Protein 8FBJ (pdb70)

Sequence (307 aa):
IMSKIAETAKRLADSLRELRRILEELKEMLERLEKRPDKKVIVDVLKVIVKAIEASVENQRISASNQAALALAIAAEAVKEIEEDIDRARKLKDEGNKEEAEKVLRKAREKIREVRDALDAIAKGAGTPDIALKAAELLVRLIKLLIEIAKLLQDAGNKEEAEKVLREATELIKRVTELLEKIAKNSDTPELALRAAELLVRLIKLLIEIAKLLQEQGNKEEAEKVLREATKMIIRVAQLLVKIAKNSDEPELAKRAAELLKRLIELLKEIAKLLEEEGNEDEAEKVKEIAKILEEAVRELEERIIG

Foldseek 3Di:
DVVQLVVLVVVLVVLVVVLVVLVVVLVVVVVVVVVDHDDCSVVVSVVSVVVNVVSVVVSVLSVVQSVLVVLLVVLLVLLVVLVVLLVVLVVCVVVPNVVVSVVSLVVSVVSLVVSLVSLLVQLVSHPDNVSNLSSLVSLLSSLVSLLSSLVSCVVSPVVVVSLVSLVVSLVSLVVSLVSLLVQLVPPPALVRNLSSLVSLLSSLVSLLSSLVSCVSSVVVVVSLVSLVVSLVSLVVSLVSLLVSCVPDPDNVSNVSSLVSLVSSLVSLLSSLVSCVVSVVNVVSVVSNVVSVVSVVSSVVSVVVVVD

B-factor: mean 76.88, std 24.44, range [29.35, 167.97]

Radius of gyration: 25.38 Å; Cα contacts (8 Å, |Δi|>4): 340; chains: 1; bounding box: 42×54×82 Å

Nearest PDB structures (foldseek):
  8fbj-assembly1_A  TM=1.003E+00  e=5.913E-33  synthetic construct
  8fit-assembly1_A  TM=3.567E-01  e=1.270E-05  synthetic construct
  8cqq-assembly1_A  TM=1.514E-01  e=6.398E-05  synthetic construct
  6eou-assembly1_A  TM=1.402E-01  e=1.571E-04  Homo sapiens
  4r7s-assembly1_A  TM=1.403E-01  e=1.922E-02  Parabacteroides merdae ATCC 43184

Secondary structure (DSSP, 8-state):
-HHHHHHHHHHHHHHHHHHHHHHHHHHHHHHHHHH---TTHHHHHHHHHHHHHHHHHHHHHHHHHHHHHHHHHHHHHHHHHHHHHHHHHHHHHHHT-HHHHHHHHHHHHHHHHHHHHHHHHHHHT-SSHHHHHHHHHHHHHHHHHHHHHHHHHHHHT-HHHHHHHHHHHHHHHHHHHHHHHHHHHT-SSHHHHHHHHHHHHHHHHHHHHHHHHHHHHT-HHHHHHHHHHHHHHHHHHHHHHHHHHHS-SSTHHHHHHHHHHHHHHHHHHHHHHHHHHHT-HHHHHHHHHHHHHHHHHHHHHHHHHH-

Solvent-accessible surface area: 16655 Å² total; per-residue (Å²): 61,139,85,55,21,54,57,5,40,123,124,35,36,65,11,88,179,110,37,139,141,8,66,84,47,57,101,96,32,122,109,137,56,138,92,64,105,46,201,72,61,87,98,86,15,42,116,0,81,91,74,14,108,102,20,27,70,68,17,119,139,39,29,58,14,20,110,12,1,78,34,2,19,122,6,3,110,23,5,111,82,0,85,109,21,1,82,126,0,85,126,39,52,104,85,56,82,40,88,94,6,34,41,16,7,107,107,1,32,101,50,2,75,98,15,57,78,44,0,31,64,20,6,144,60,27,67,49,64,26,4,6,0,33,0,0,61,5,0,10,138,0,0,62,9,2,2,43,0,0,89,13,5,21,77,42,47,39,104,127,44,0,35,100,0,0,142,42,0,15,84,9,0,92,144,0,5,95,20,0,48,109,16,6,167,106,30,148,52,32,85,27,4,0,62,0,0,40,9,2,11,135,0,0,76,11,0,10,47,0,0,113,8,6,35,85,25,50,39,33,94,48,0,44,90,10,1,145,56,0,16,114,3,0,67,97,2,5,94,32,0,26,120,11,9,147,113,43,115,91,81,119,20,6,76,77,0,5,105,20,0,95,108,0,7,75,0,0,93,76,0,2,119,12,10,81,109,32,54,33,103,82,82,0,71,99,8,81,103,34,4,134,110,10,51,82,21,8,121,106,19,67,107,192,62,159,76

Structure (mmCIF, N/CA/C/O backbone):
data_8FBJ
#
_entry.id   8FBJ
#
_cell.length_a   89.917
_cell.length_b   89.917
_cell.length_c   124.897
_cell.angle_alpha   90.000
_cell.angle_beta   90.000
_cell.angle_gamma   120.000
#
_symmetry.space_group_name_H-M   'H 3'
#
loop_
_atom_site.group_PDB
_atom_site.id
_atom_site.type_symbol
_atom_site.label_atom_id
_atom_site.label_alt_id
_atom_site.label_comp_id
_atom_site.label_asym_id
_atom_site.label_entity_id
_atom_site.label_seq_id
_atom_site.pdbx_PDB_ins_code
_atom_site.Cartn_x
_atom_site.Cartn_y
_atom_site.Cartn_z
_atom_site.occupancy
_atom_site.B_iso_or_equiv
_atom_site.auth_seq_id
_atom_site.auth_comp_id
_atom_site.auth_asym_id
_atom_site.auth_atom_id
_atom_site.pdbx_PDB_model_num
ATOM 1 N N . ILE A 1 2 ? -51.55417 -14.78787 -1.64434 1.000 73.94758 1 ILE A N 1
ATOM 2 C CA . ILE A 1 2 ? -50.63950 -15.65595 -2.37422 1.000 72.37858 1 ILE A CA 1
ATOM 3 C C . ILE A 1 2 ? -51.39332 -16.85889 -2.92289 1.000 61.59255 1 ILE A C 1
ATOM 4 O O . ILE A 1 2 ? -51.27339 -17.19758 -4.10170 1.000 62.13458 1 ILE A O 1
ATOM 9 N N . MET A 1 3 ? -52.17241 -17.50490 -2.05135 1.000 73.79894 2 MET A N 1
ATOM 10 C CA . MET A 1 3 ? -52.97074 -18.64885 -2.47945 1.000 70.06250 2 MET A CA 1
ATOM 11 C C . MET A 1 3 ? -54.03467 -18.24005 -3.49024 1.000 68.03200 2 MET A C 1
ATOM 12 O O . MET A 1 3 ? -54.43158 -19.04835 -4.33817 1.000 69.72115 2 MET A O 1
ATOM 17 N N . SER A 1 4 ? -54.51057 -16.99520 -3.41267 1.000 73.42113 3 SER A N 1
ATOM 18 C CA . SER A 1 4 ? -55.43474 -16.48870 -4.42078 1.000 67.54399 3 SER A CA 1
ATOM 19 C C . SER A 1 4 ? -54.73731 -16.25570 -5.75409 1.000 70.23437 3 SER A C 1
ATOM 20 O O . SER A 1 4 ? -55.35782 -16.41393 -6.81144 1.000 69.72693 3 SER A O 1
ATOM 23 N N . LYS A 1 5 ? -53.45891 -15.87166 -5.72654 1.000 62.52617 4 LYS A N 1
ATOM 24 C CA . LYS A 1 5 ? -52.69876 -15.75905 -6.96567 1.000 70.08682 4 LYS A CA 1
ATOM 25 C C . LYS A 1 5 ? -52.40177 -17.12817 -7.55827 1.000 68.44047 4 LYS A C 1
ATOM 26 O O . LYS A 1 5 ? -52.27987 -17.25953 -8.78148 1.000 73.02748 4 LYS A O 1
ATOM 32 N N . ILE A 1 6 ? -52.27789 -18.15447 -6.71287 1.000 50.30137 5 ILE A N 1
ATOM 33 C CA . ILE A 1 6 ? -52.21054 -19.52054 -7.22043 1.000 56.31829 5 ILE A CA 1
ATOM 34 C C . ILE A 1 6 ? -53.51191 -19.88297 -7.92106 1.000 75.46727 5 ILE A C 1
ATOM 35 O O . ILE A 1 6 ? -53.51235 -20.62664 -8.91025 1.000 74.28207 5 ILE A O 1
ATOM 40 N N . ALA A 1 7 ? -54.63576 -19.34908 -7.43884 1.000 54.74408 6 ALA A N 1
ATOM 41 C CA . ALA A 1 7 ? -55.91997 -19.61915 -8.07520 1.000 59.27996 6 ALA A CA 1
ATOM 42 C C . ALA A 1 7 ? -56.01855 -18.93330 -9.43206 1.000 72.83931 6 ALA A C 1
ATOM 43 O O . ALA A 1 7 ? -56.37609 -19.56638 -10.43250 1.000 78.61828 6 ALA A O 1
ATOM 45 N N . GLU A 1 8 ? -55.70985 -17.63434 -9.48438 1.000 63.25093 7 GLU A N 1
ATOM 46 C CA . GLU A 1 8 ? -55.82234 -16.89425 -10.73787 1.000 62.56566 7 GLU A CA 1
ATOM 47 C C . GLU A 1 8 ? -54.89890 -17.47142 -11.80216 1.000 67.41386 7 GLU A C 1
ATOM 48 O O . GLU A 1 8 ? -55.31328 -17.69424 -12.94534 1.000 70.32422 7 GLU A O 1
ATOM 54 N N . THR A 1 9 ? -53.63628 -17.71720 -11.44352 1.000 58.92294 8 THR A N 1
ATOM 55 C CA . THR A 1 9 ? -52.69343 -18.26602 -12.41152 1.000 63.03405 8 THR A CA 1
ATOM 56 C C . THR A 1 9 ? -53.10796 -19.65742 -12.86904 1.000 63.18006 8 THR A C 1
ATOM 57 O O . THR A 1 9 ? -52.85994 -20.02898 -14.02117 1.000 56.91541 8 THR A O 1
ATOM 61 N N . ALA A 1 10 ? -53.74671 -20.43479 -11.99119 1.000 59.67478 9 ALA A N 1
ATOM 62 C CA . ALA A 1 10 ? -54.22963 -21.75177 -12.39223 1.000 58.82327 9 ALA A CA 1
ATOM 63 C C . ALA A 1 10 ? -55.42694 -21.63756 -13.32631 1.000 68.22535 9 ALA A C 1
ATOM 64 O O . ALA A 1 10 ? -55.52383 -22.37470 -14.31473 1.000 75.24504 9 ALA A O 1
ATOM 66 N N . LYS A 1 11 ? -56.34903 -20.71918 -13.03009 1.000 54.78012 10 LYS A N 1
ATOM 67 C CA . LYS A 1 11 ? -57.51336 -20.54134 -13.89045 1.000 55.75257 10 LYS A CA 1
ATOM 68 C C . LYS A 1 11 ? -57.11049 -20.02275 -15.26346 1.000 65.57393 10 LYS A C 1
ATOM 69 O O . LYS A 1 11 ? -57.64768 -20.46618 -16.28526 1.000 78.27474 10 LYS A O 1
ATOM 75 N N . ARG A 1 12 ? -56.16650 -19.08100 -15.30806 1.000 70.55873 11 ARG A N 1
ATOM 76 C CA . ARG A 1 12 ? -55.70241 -18.56808 -16.59176 1.000 64.79694 11 ARG A CA 1
ATOM 77 C C . ARG A 1 12 ? -54.89787 -19.61951 -17.34366 1.000 55.07748 11 ARG A C 1
ATOM 78 O O . ARG A 1 12 ? -54.95564 -19.68901 -18.57703 1.000 56.93874 11 ARG A O 1
ATOM 86 N N . LEU A 1 13 ? -54.14257 -20.44705 -16.61775 1.000 54.78573 12 LEU A N 1
ATOM 87 C CA . LEU A 1 13 ? -53.44350 -21.55675 -17.25559 1.000 59.90369 12 LEU A CA 1
ATOM 88 C C . LEU A 1 13 ? -54.42889 -22.55502 -17.84636 1.000 61.23733 12 LEU A C 1
ATOM 89 O O . LEU A 1 13 ? -54.20426 -23.08826 -18.94015 1.000 73.62736 12 LEU A O 1
ATOM 94 N N . ALA A 1 14 ? -55.53158 -22.81428 -17.13748 1.000 53.89118 13 ALA A N 1
ATOM 95 C CA . ALA A 1 14 ? -56.52893 -23.75422 -17.63573 1.000 47.83120 13 ALA A CA 1
ATOM 96 C C . ALA A 1 14 ? -57.17972 -23.24069 -18.91366 1.000 65.20150 13 ALA A C 1
ATOM 97 O O . ALA A 1 14 ? -57.52125 -24.02770 -19.80365 1.000 81.09174 13 ALA A O 1
ATOM 99 N N . ASP A 1 15 ? -57.36060 -21.92293 -19.02324 1.000 63.95140 14 ASP A N 1
ATOM 100 C CA . ASP A 1 15 ? -57.95345 -21.35364 -20.22814 1.000 66.35920 14 ASP A CA 1
ATOM 101 C C . ASP A 1 15 ? -56.99551 -21.45696 -21.40861 1.000 78.98468 14 ASP A C 1
ATOM 102 O O . ASP A 1 15 ? -57.39259 -21.85435 -22.50962 1.000 82.77772 14 ASP A O 1
ATOM 107 N N . SER A 1 16 ? -55.72536 -21.09954 -21.19745 1.000 74.87376 15 SER A N 1
ATOM 108 C CA . SER A 1 16 ? -54.74575 -21.17686 -22.27514 1.000 84.56634 15 SER A CA 1
ATOM 109 C C . SER A 1 16 ? -54.54025 -22.60999 -22.74037 1.000 80.14501 15 SER A C 1
ATOM 110 O O . SER A 1 16 ? -54.29815 -22.84559 -23.92885 1.000 79.48439 15 SER A O 1
ATOM 113 N N . LEU A 1 17 ? -54.63171 -23.57672 -21.82308 1.000 74.90021 16 LEU A N 1
ATOM 114 C CA . LEU A 1 17 ? -54.47113 -24.97594 -22.20432 1.000 79.49253 16 LEU A CA 1
ATOM 115 C C . LEU A 1 17 ? -55.67408 -25.47038 -22.99704 1.000 87.18867 16 LEU A C 1
ATOM 116 O O . LEU A 1 17 ? -55.52988 -26.29834 -23.90433 1.000 83.08505 16 LEU A O 1
ATOM 121 N N . ARG A 1 18 ? -56.86948 -24.97867 -22.66464 1.000 81.25137 17 ARG A N 1
ATOM 122 C CA . ARG A 1 18 ? -58.05332 -25.31267 -23.44957 1.000 74.48341 17 ARG A CA 1
ATOM 123 C C . ARG A 1 18 ? -57.94514 -24.75016 -24.86096 1.000 91.20842 17 ARG A C 1
ATOM 124 O O . ARG A 1 18 ? -58.17646 -25.46066 -25.84622 1.000 92.14684 17 ARG A O 1
ATOM 132 N N . GLU A 1 19 ? -57.58937 -23.46785 -24.97659 1.000 89.00483 18 GLU A N 1
ATOM 133 C CA . GLU A 1 19 ? -57.41989 -22.86037 -26.29203 1.000 78.36314 18 GLU A CA 1
ATOM 134 C C . GLU A 1 19 ? -56.25834 -23.48542 -27.05342 1.000 66.80652 18 GLU A C 1
ATOM 135 O O . GLU A 1 19 ? -56.29946 -23.56447 -28.28684 1.000 72.11623 18 GLU A O 1
ATOM 141 N N . LEU A 1 20 ? -55.22010 -23.93133 -26.34218 1.000 78.35024 19 LEU A N 1
ATOM 142 C CA . LEU A 1 20 ? -54.12890 -24.64331 -26.99870 1.000 78.37141 19 LEU A CA 1
ATOM 143 C C . LEU A 1 20 ? -54.59628 -25.99791 -27.51866 1.000 82.30650 19 LEU A C 1
ATOM 144 O O . LEU A 1 20 ? -54.12501 -26.46679 -28.56143 1.000 90.98319 19 LEU A O 1
ATOM 149 N N . ARG A 1 21 ? -55.52538 -26.64286 -26.80816 1.000 77.49974 20 ARG A N 1
ATOM 150 C CA . ARG A 1 21 ? -56.08155 -27.89621 -27.30682 1.000 73.58316 20 ARG A CA 1
ATOM 151 C C . ARG A 1 21 ? -57.01723 -27.65192 -28.48324 1.000 85.96391 20 ARG A C 1
ATOM 152 O O . ARG A 1 21 ? -57.07928 -28.46599 -29.41199 1.000 100.10488 20 ARG A O 1
ATOM 160 N N . ARG A 1 22 ? -57.75591 -26.54035 -28.46007 1.000 85.49354 21 ARG A N 1
ATOM 161 C CA . ARG A 1 22 ? -58.59572 -26.19233 -29.60074 1.000 83.94848 21 ARG A CA 1
ATOM 162 C C . ARG A 1 22 ? -57.74423 -25.87346 -30.82234 1.000 85.19945 21 ARG A C 1
ATOM 163 O O . ARG A 1 22 ? -58.03069 -26.34721 -31.92828 1.000 102.12800 21 ARG A O 1
ATOM 171 N N . ILE A 1 23 ? -56.68991 -25.07495 -30.64153 1.000 79.63272 22 ILE A N 1
ATOM 172 C CA . ILE A 1 23 ? -55.81329 -24.74335 -31.75800 1.000 91.71854 22 ILE A CA 1
ATOM 173 C C . ILE A 1 23 ? -55.03937 -25.96537 -32.23547 1.000 89.51170 22 ILE A C 1
ATOM 174 O O . ILE A 1 23 ? -54.50174 -25.95941 -33.34910 1.000 82.54377 22 ILE A O 1
ATOM 179 N N . LEU A 1 24 ? -54.96851 -27.01903 -31.41718 1.000 93.49903 23 LEU A N 1
ATOM 180 C CA . LEU A 1 24 ? -54.38859 -28.27759 -31.87394 1.000 96.79523 23 LEU A CA 1
ATOM 181 C C . LEU A 1 24 ? -55.34174 -29.01139 -32.80833 1.000 107.90494 23 LEU A C 1
ATOM 182 O O . LEU A 1 24 ? -54.91578 -29.57636 -33.82282 1.000 110.68912 23 LEU A O 1
ATOM 187 N N . GLU A 1 25 ? -56.63593 -29.01697 -32.47898 1.000 97.85092 24 GLU A N 1
ATOM 188 C CA . GLU A 1 25 ? -57.62002 -29.64910 -33.35100 1.000 106.29893 24 GLU A CA 1
ATOM 189 C C . GLU A 1 25 ? -57.75490 -28.89161 -34.66490 1.000 113.26928 24 GLU A C 1
ATOM 190 O O . GLU A 1 25 ? -57.94781 -29.50113 -35.72375 1.000 114.70383 24 GLU A O 1
ATOM 196 N N . GLU A 1 26 ? -57.65764 -27.56088 -34.61642 1.000 112.63013 25 GLU A N 1
ATOM 197 C CA . GLU A 1 26 ? -57.66159 -26.78009 -35.84722 1.000 120.47000 25 GLU A CA 1
ATOM 198 C C . GLU A 1 26 ? -56.37264 -26.98560 -36.63152 1.000 105.92695 25 GLU A C 1
ATOM 199 O O . GLU A 1 26 ? -56.36391 -26.83717 -37.85836 1.000 126.15209 25 GLU A O 1
ATOM 205 N N . LEU A 1 27 ? -55.28011 -27.32880 -35.94409 1.000 91.78654 26 LEU A N 1
ATOM 206 C CA . LEU A 1 27 ? -54.05040 -27.69645 -36.63869 1.000 98.93953 26 LEU A CA 1
ATOM 207 C C . LEU A 1 27 ? -54.21765 -29.00607 -37.39830 1.000 110.03675 26 LEU A C 1
ATOM 208 O O . LEU A 1 27 ? -53.66805 -29.16948 -38.49401 1.000 111.44584 26 LEU A O 1
ATOM 213 N N . LYS A 1 28 ? -54.97214 -29.95034 -36.83088 1.000 111.58471 27 LYS A N 1
ATOM 214 C CA . LYS A 1 28 ? -55.21915 -31.22071 -37.50258 1.000 113.25821 27 LYS A CA 1
ATOM 215 C C . LYS A 1 28 ? -56.29281 -31.10034 -38.57490 1.000 116.22475 27 LYS A C 1
ATOM 216 O O . LYS A 1 28 ? -56.30243 -31.89043 -39.52563 1.000 114.35188 27 LYS A O 1
ATOM 222 N N . GLU A 1 29 ? -57.20538 -30.13520 -38.44027 1.000 118.04191 28 GLU A N 1
ATOM 223 C CA . GLU A 1 29 ? -58.15073 -29.87581 -39.52027 1.000 123.22229 28 GLU A CA 1
ATOM 224 C C . GLU A 1 29 ? -57.44431 -29.25598 -40.71882 1.000 120.05115 28 GLU A C 1
ATOM 225 O O . GLU A 1 29 ? -57.79537 -29.53905 -41.87049 1.000 128.73553 28 GLU A O 1
ATOM 231 N N . MET A 1 30 ? -56.43779 -28.41500 -40.46860 1.000 112.14409 29 MET A N 1
ATOM 232 C CA . MET A 1 30 ? -55.61778 -27.90299 -41.55868 1.000 120.78855 29 MET A CA 1
ATOM 233 C C . MET A 1 30 ? -54.77951 -28.99809 -42.20272 1.000 126.35415 29 MET A C 1
ATOM 234 O O . MET A 1 30 ? -54.37949 -28.85349 -43.36284 1.000 146.06566 29 MET A O 1
ATOM 239 N N . LEU A 1 31 ? -54.50123 -30.08404 -41.47681 1.000 121.94355 30 LEU A N 1
ATOM 240 C CA . LEU A 1 31 ? -53.89412 -31.25232 -42.10488 1.000 135.40473 30 LEU A CA 1
ATOM 241 C C . LEU A 1 31 ? -54.85966 -31.89824 -43.08975 1.000 143.99257 30 LEU A C 1
ATOM 242 O O . LEU A 1 31 ? -54.44819 -32.36631 -44.15744 1.000 143.43509 30 LEU A O 1
ATOM 247 N N . GLU A 1 32 ? -56.14893 -31.93238 -42.74551 1.000 138.47388 31 GLU A N 1
ATOM 248 C CA . GLU A 1 32 ? -57.15686 -32.41151 -43.68473 1.000 130.02667 31 GLU A CA 1
ATOM 249 C C . GLU A 1 32 ? -57.31734 -31.45137 -44.85696 1.000 138.11755 31 GLU A C 1
ATOM 250 O O . GLU A 1 32 ? -57.43363 -31.88365 -46.01001 1.000 145.30752 31 GLU A O 1
ATOM 256 N N . ARG A 1 33 ? -57.32590 -30.14336 -44.58209 1.000 139.03574 32 ARG A N 1
ATOM 257 C CA . ARG A 1 33 ? -57.47859 -29.16394 -45.65378 1.000 136.49207 32 ARG A CA 1
ATOM 258 C C . ARG A 1 33 ? -56.29807 -29.18972 -46.61434 1.000 144.02557 32 ARG A C 1
ATOM 259 O O . ARG A 1 33 ? -56.44797 -28.83907 -47.79128 1.000 148.83625 32 ARG A O 1
ATOM 267 N N . LEU A 1 34 ? -55.12354 -29.59723 -46.13759 1.000 143.63538 33 LEU A N 1
ATOM 268 C CA . LEU A 1 34 ? -53.94896 -29.71155 -46.98836 1.000 152.90883 33 LEU A CA 1
ATOM 269 C C . LEU A 1 34 ? -53.76915 -31.11184 -47.55773 1.000 150.78745 33 LEU A C 1
ATOM 270 O O . LEU A 1 34 ? -52.98113 -31.28806 -48.49304 1.000 158.04142 33 LEU A O 1
ATOM 275 N N . GLU A 1 35 ? -54.47749 -32.10660 -47.01982 1.000 139.04090 34 GLU A N 1
ATOM 276 C CA . GLU A 1 35 ? -54.41286 -33.45263 -47.57799 1.000 144.60525 34 GLU A CA 1
ATOM 277 C C . GLU A 1 35 ? -55.25261 -33.56918 -48.84384 1.000 149.88369 34 GLU A C 1
ATOM 278 O O . GLU A 1 35 ? -54.88186 -34.29283 -49.77538 1.000 158.77497 34 GLU A O 1
ATOM 284 N N . LYS A 1 36 ? -56.37928 -32.85613 -48.89811 1.000 141.15429 35 LYS A N 1
ATOM 285 C CA . LYS A 1 36 ? -57.24696 -32.92610 -50.06999 1.000 119.45426 35 LYS A CA 1
ATOM 286 C C . LYS A 1 36 ? -56.55683 -32.34589 -51.29975 1.000 129.85701 35 LYS A C 1
ATOM 287 O O . LYS A 1 36 ? -56.48555 -32.99344 -52.35161 1.000 125.74045 35 LYS A O 1
ATOM 289 N N . ARG A 1 37 ? -56.03270 -31.12777 -51.18419 1.000 140.65412 36 ARG A N 1
ATOM 290 C CA . ARG A 1 37 ? -55.36091 -30.48509 -52.30818 1.000 148.57582 36 ARG A CA 1
ATOM 291 C C . ARG A 1 37 ? -54.43000 -29.38583 -51.81873 1.000 157.34411 36 ARG A C 1
ATOM 292 O O . ARG A 1 37 ? -54.83654 -28.51925 -51.02941 1.000 164.04587 36 ARG A O 1
ATOM 294 N N . PRO A 1 38 ? -53.16892 -29.38355 -52.24355 1.000 155.76747 37 PRO A N 1
ATOM 295 C CA . PRO A 1 38 ? -52.24759 -28.31227 -51.87100 1.000 153.90661 37 PRO A CA 1
ATOM 296 C C . PRO A 1 38 ? -52.22070 -27.19535 -52.90958 1.000 161.52207 37 PRO A C 1
ATOM 297 O O . PRO A 1 38 ? -52.64516 -27.35431 -54.05554 1.000 167.96873 37 PRO A O 1
ATOM 301 N N . ASP A 1 39 ? -51.68375 -26.04847 -52.48458 1.000 158.14833 38 ASP A N 1
ATOM 302 C CA . ASP A 1 39 ? -51.56902 -24.88556 -53.35343 1.000 151.74098 38 ASP A CA 1
ATOM 303 C C . ASP A 1 39 ? -50.43254 -24.00081 -52.86139 1.000 150.81333 38 ASP A C 1
ATOM 304 O O . ASP A 1 39 ? -49.88754 -24.18966 -51.76944 1.000 146.75437 38 ASP A O 1
ATOM 306 N N . LYS A 1 40 ? -50.07864 -23.01707 -53.69023 1.000 147.62696 39 LYS A N 1
ATOM 307 C CA . LYS A 1 40 ? -48.95210 -22.14993 -53.36242 1.000 143.34368 39 LYS A CA 1
ATOM 308 C C . LYS A 1 40 ? -49.33000 -21.07236 -52.35152 1.000 146.92599 39 LYS A C 1
ATOM 309 O O . LYS A 1 40 ? -48.49080 -20.66022 -51.54114 1.000 148.37946 39 LYS A O 1
ATOM 315 N N . LYS A 1 41 ? -50.58255 -20.61442 -52.37410 1.000 143.43880 40 LYS A N 1
ATOM 316 C CA . LYS A 1 41 ? -51.04796 -19.60254 -51.43735 1.000 138.07477 40 LYS A CA 1
ATOM 317 C C . LYS A 1 41 ? -51.95882 -20.14947 -50.34865 1.000 144.34699 40 LYS A C 1
ATOM 318 O O . LYS A 1 41 ? -52.13957 -19.47917 -49.32727 1.000 143.92933 40 LYS A O 1
ATOM 320 N N . VAL A 1 42 ? -52.53043 -21.34200 -50.53662 1.000 146.06109 41 VAL A N 1
ATOM 321 C CA . VAL A 1 42 ? -53.34942 -21.94594 -49.48962 1.000 155.32787 41 VAL A CA 1
ATOM 322 C C . VAL A 1 42 ? -52.49325 -22.29526 -48.27736 1.000 153.72856 41 VAL A C 1
ATOM 323 O O . VAL A 1 42 ? -52.97131 -22.25619 -47.13566 1.000 155.09066 41 VAL A O 1
ATOM 327 N N . ILE A 1 43 ? -51.21308 -22.60962 -48.49685 1.000 145.29088 42 ILE A N 1
ATOM 328 C CA . ILE A 1 43 ? -50.30661 -22.91657 -47.39233 1.000 151.46266 42 ILE A CA 1
ATOM 329 C C . ILE A 1 43 ? -50.17243 -21.72947 -46.44481 1.000 151.86760 42 ILE A C 1
ATOM 330 O O . ILE A 1 43 ? -50.00373 -21.91035 -45.23104 1.000 147.46881 42 ILE A O 1
ATOM 335 N N . VAL A 1 44 ? -50.27175 -20.50461 -46.97070 1.000 150.25804 43 VAL A N 1
ATOM 336 C CA . VAL A 1 44 ? -50.12360 -19.30970 -46.14026 1.000 138.15244 43 VAL A CA 1
ATOM 337 C C . VAL A 1 44 ? -51.13866 -19.31707 -45.00285 1.000 138.18654 43 VAL A C 1
ATOM 338 O O . VAL A 1 44 ? -50.79137 -19.10468 -43.83542 1.000 143.65080 43 VAL A O 1
ATOM 342 N N . ASP A 1 45 ? -52.40864 -19.56825 -45.32633 1.000 136.33229 44 ASP A N 1
ATOM 343 C CA . ASP A 1 45 ? -53.44402 -19.60393 -44.30054 1.000 123.00810 44 ASP A CA 1
ATOM 344 C C . ASP A 1 45 ? -53.29552 -20.79952 -43.36698 1.000 125.57202 44 ASP A C 1
ATOM 345 O O . ASP A 1 45 ? -53.81147 -20.76025 -42.24532 1.000 126.61208 44 ASP A O 1
ATOM 350 N N . VAL A 1 46 ? -52.60742 -21.85580 -43.80449 1.000 119.13221 45 VAL A N 1
ATOM 351 C CA . VAL A 1 46 ? -52.34770 -23.00391 -42.94114 1.000 124.76239 45 VAL A CA 1
ATOM 352 C C . VAL A 1 46 ? -51.27801 -22.66901 -41.91096 1.000 126.02098 45 VAL A C 1
ATOM 353 O O . VAL A 1 46 ? -51.37933 -23.05946 -40.74210 1.000 122.40335 45 VAL A O 1
ATOM 357 N N . LEU A 1 47 ? -50.23365 -21.94874 -42.32655 1.000 131.69763 46 LEU A N 1
ATOM 358 C CA . LEU A 1 47 ? -49.19858 -21.52329 -41.38947 1.000 129.01737 46 LEU A CA 1
ATOM 359 C C . LEU A 1 47 ? -49.73335 -20.54304 -40.35514 1.000 120.94103 46 LEU A C 1
ATOM 360 O O . LEU A 1 47 ? -49.15369 -20.41742 -39.26824 1.000 116.41684 46 LEU A O 1
ATOM 362 N N . LYS A 1 48 ? -50.82082 -19.84399 -40.68750 1.000 116.52022 47 LYS A N 1
ATOM 363 C CA . LYS A 1 48 ? -51.50696 -18.98323 -39.73468 1.000 109.60785 47 LYS A CA 1
ATOM 364 C C . LYS A 1 48 ? -51.96061 -19.76666 -38.51095 1.000 114.03025 47 LYS A C 1
ATOM 365 O O . LYS A 1 48 ? -51.94312 -19.24049 -37.39187 1.000 111.90761 47 LYS A O 1
ATOM 371 N N . VAL A 1 49 ? -52.36502 -21.02329 -38.70553 1.000 117.90832 48 VAL A N 1
ATOM 372 C CA . VAL A 1 49 ? -52.76254 -21.87589 -37.58983 1.000 117.06743 48 VAL A CA 1
ATOM 373 C C . VAL A 1 49 ? -51.53867 -22.39023 -36.84298 1.000 117.08485 48 VAL A C 1
ATOM 374 O O . VAL A 1 49 ? -51.53512 -22.46404 -35.60817 1.000 117.36494 48 VAL A O 1
ATOM 378 N N . ILE A 1 50 ? -50.48817 -22.76137 -37.58032 1.000 122.15612 49 ILE A N 1
ATOM 379 C CA . ILE A 1 50 ? -49.23453 -23.17015 -36.95270 1.000 107.29235 49 ILE A CA 1
ATOM 380 C C . ILE A 1 50 ? -48.69853 -22.05291 -36.06863 1.000 106.9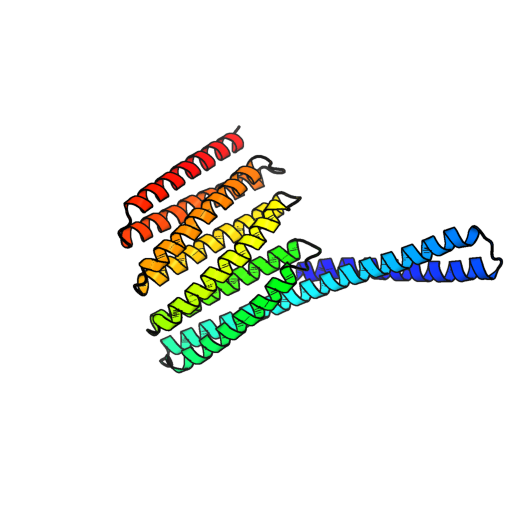6626 49 ILE A C 1
ATOM 381 O O . ILE A 1 50 ? -48.21661 -22.29534 -34.95400 1.000 111.36195 49 ILE A O 1
ATOM 386 N N . VAL A 1 51 ? -48.77596 -20.81046 -36.54988 1.000 112.19608 50 VAL A N 1
ATOM 387 C CA . VAL A 1 51 ? -48.37964 -19.67340 -35.72670 1.000 112.49134 50 VAL A CA 1
ATOM 388 C C . VAL A 1 51 ? -49.31842 -19.52682 -34.53633 1.000 97.47199 50 VAL A C 1
ATOM 389 O O . VAL A 1 51 ? -48.87590 -19.31050 -33.40105 1.000 99.37192 50 VAL A O 1
ATOM 393 N N . LYS A 1 52 ? -50.62782 -19.64720 -34.77102 1.000 89.49389 51 LYS A N 1
ATOM 394 C CA . LYS A 1 52 ? -51.57623 -19.58013 -33.66452 1.000 108.94665 51 LYS A CA 1
ATOM 395 C C . LYS A 1 52 ? -51.41489 -20.76288 -32.71703 1.000 103.13580 51 LYS A C 1
ATOM 396 O O . LYS A 1 52 ? -51.71631 -20.64391 -31.52402 1.000 99.15548 51 LYS A O 1
ATOM 402 N N . ALA A 1 53 ? -50.93171 -21.90116 -33.21917 1.000 96.11333 52 ALA A N 1
ATOM 403 C CA . ALA A 1 53 ? -50.68714 -23.04578 -32.34730 1.000 90.56490 52 ALA A CA 1
ATOM 404 C C . ALA A 1 53 ? -49.50521 -22.78551 -31.42232 1.000 87.34079 52 ALA A C 1
ATOM 405 O O . ALA A 1 53 ? -49.58651 -23.02056 -30.21069 1.000 91.08351 52 ALA A O 1
ATOM 407 N N . ILE A 1 54 ? -48.39655 -22.29300 -31.97747 1.000 91.36277 53 ILE A N 1
ATOM 408 C CA . ILE A 1 54 ? -47.21653 -22.02771 -31.16204 1.000 79.97534 53 ILE A CA 1
ATOM 409 C C . ILE A 1 54 ? -47.47032 -20.86148 -30.21460 1.000 84.73680 53 ILE A C 1
ATOM 410 O O . ILE A 1 54 ? -47.06289 -20.89519 -29.04750 1.000 83.38072 53 ILE A O 1
ATOM 415 N N . GLU A 1 55 ? -48.15794 -19.81943 -30.68930 1.000 96.85686 54 GLU A N 1
ATOM 416 C CA . GLU A 1 55 ? -48.45479 -18.68666 -29.81792 1.000 94.56247 54 GLU A CA 1
ATOM 417 C C . GLU A 1 55 ? -49.39958 -19.09029 -28.69254 1.000 96.96116 54 GLU A C 1
ATOM 418 O O . GLU A 1 55 ? -49.27718 -18.59533 -27.56608 1.000 97.15869 54 GLU A O 1
ATOM 424 N N . ALA A 1 56 ? -50.34661 -19.98946 -28.97487 1.000 91.41532 55 ALA A N 1
ATOM 425 C CA . ALA A 1 56 ? -51.17175 -20.54119 -27.90585 1.000 75.80602 55 ALA A CA 1
ATOM 426 C C . ALA A 1 56 ? -50.34248 -21.39157 -26.95441 1.000 72.03530 55 ALA A C 1
ATOM 427 O O . ALA A 1 56 ? -50.64309 -21.45799 -25.75695 1.000 74.16984 55 ALA A O 1
ATOM 429 N N . SER A 1 57 ? -49.29619 -22.04171 -27.46737 1.000 83.48229 56 SER A N 1
ATOM 430 C CA . SER A 1 57 ? -48.40118 -22.80495 -26.60573 1.000 75.51898 56 SER A CA 1
ATOM 431 C C . SER A 1 57 ? -47.48660 -21.88345 -25.80598 1.000 75.18222 56 SER A C 1
ATOM 432 O O . SER A 1 57 ? -47.23519 -22.12828 -24.62008 1.000 79.45479 56 SER A O 1
ATOM 435 N N . VAL A 1 58 ? -46.98549 -20.81637 -26.43623 1.000 69.43111 57 VAL A N 1
ATOM 436 C CA . VAL A 1 58 ? -46.11335 -19.87039 -25.74060 1.000 77.36171 57 VAL A CA 1
ATOM 437 C C . VAL A 1 58 ? -46.85924 -19.20377 -24.59129 1.000 77.59150 57 VAL A C 1
ATOM 438 O O . VAL A 1 58 ? -46.33275 -19.07246 -23.48048 1.000 81.44976 57 VAL A O 1
ATOM 442 N N . GLU A 1 59 ? -48.09906 -18.77432 -24.84101 1.000 79.41125 58 GLU A N 1
ATOM 443 C CA . GLU A 1 59 ? -48.87897 -18.13036 -23.78860 1.000 84.59350 58 GLU A CA 1
ATOM 444 C C . GLU A 1 59 ? -49.18758 -19.10516 -22.66361 1.000 76.82258 58 GLU A C 1
ATOM 445 O O . GLU A 1 59 ? -49.24618 -18.71542 -21.49145 1.000 79.94247 58 GLU A O 1
ATOM 451 N N . ASN A 1 60 ? -49.40357 -20.37741 -23.00343 1.000 70.09448 59 ASN A N 1
ATOM 452 C CA . ASN A 1 60 ? -49.62311 -21.38839 -21.97486 1.000 69.58526 59 ASN A CA 1
ATOM 453 C C . ASN A 1 60 ? -48.35099 -21.63360 -21.17357 1.000 75.48399 59 ASN A C 1
ATOM 454 O O . ASN A 1 60 ? -48.38954 -21.71954 -19.94041 1.000 74.71753 59 ASN A O 1
ATOM 459 N N . GLN A 1 61 ? -47.20747 -21.72702 -21.85755 1.000 76.32652 60 GLN A N 1
ATOM 460 C CA . GLN A 1 61 ? -45.93085 -21.82874 -21.16280 1.000 74.02325 60 GLN A CA 1
ATOM 461 C C . GLN A 1 61 ? -45.59636 -20.55330 -20.40465 1.000 76.33596 60 GLN A C 1
ATOM 462 O O . GLN A 1 61 ? -44.76820 -20.59043 -19.48690 1.000 78.27610 60 GLN A O 1
ATOM 468 N N . ARG A 1 62 ? -46.21869 -19.42990 -20.76899 1.000 66.34596 61 ARG A N 1
ATOM 469 C CA . ARG A 1 62 ? -46.04237 -18.20235 -20.00355 1.000 72.43653 61 ARG A CA 1
ATOM 470 C C . ARG A 1 62 ? -46.82102 -18.25896 -18.69457 1.000 77.56996 61 ARG A C 1
ATOM 471 O O . ARG A 1 62 ? -46.25520 -18.05072 -17.61438 1.000 80.02946 61 ARG A O 1
ATOM 479 N N . ILE A 1 63 ? -48.12087 -18.55513 -18.77539 1.000 68.75411 62 ILE A N 1
ATOM 480 C CA . ILE A 1 63 ? -48.93898 -18.64583 -17.57131 1.000 68.69341 62 ILE A CA 1
ATOM 481 C C . ILE A 1 63 ? -48.49264 -19.81760 -16.71013 1.000 60.71553 62 ILE A C 1
ATOM 482 O O . ILE A 1 63 ? -48.56876 -19.75512 -15.47661 1.000 72.32489 62 ILE A O 1
ATOM 487 N N . SER A 1 64 ? -48.02612 -20.90062 -17.33600 1.000 41.32121 63 SER A N 1
ATOM 488 C CA . SER A 1 64 ? -47.47259 -22.01502 -16.57533 1.000 46.85473 63 SER A CA 1
ATOM 489 C C . SER A 1 64 ? -46.27974 -21.55860 -15.74694 1.000 49.83306 63 SER A C 1
ATOM 490 O O . SER A 1 64 ? -46.16044 -21.90135 -14.56575 1.000 46.57192 63 SER A O 1
ATOM 493 N N . ALA A 1 65 ? -45.38701 -20.77123 -16.35288 1.000 50.82752 64 ALA A N 1
ATOM 494 C CA . ALA A 1 65 ? -44.28906 -20.18144 -15.59675 1.000 42.10898 64 ALA A CA 1
ATOM 495 C C . ALA A 1 65 ? -44.80230 -19.22532 -14.53054 1.000 56.90558 64 ALA A C 1
ATOM 496 O O . ALA A 1 65 ? -44.18841 -19.09476 -13.46556 1.000 60.21397 64 ALA A O 1
ATOM 498 N N . SER A 1 66 ? -45.92293 -18.55081 -14.79660 1.000 64.81067 65 SER A N 1
ATOM 499 C CA . SER A 1 66 ? -46.50694 -17.66443 -13.79659 1.000 57.08589 65 SER A CA 1
ATOM 500 C C . SER A 1 66 ? -47.13830 -18.45892 -12.66076 1.000 57.94023 65 SER A C 1
ATOM 501 O O . SER A 1 66 ? -47.05544 -18.05770 -11.49397 1.000 60.89834 65 SER A O 1
ATOM 504 N N . ASN A 1 67 ? -47.77522 -19.58777 -12.98121 1.000 50.59140 66 ASN A N 1
ATOM 505 C CA . ASN A 1 67 ? -48.33969 -20.43291 -11.93485 1.000 47.81433 66 ASN A CA 1
ATOM 506 C C . ASN A 1 67 ? -47.24026 -21.05426 -11.08342 1.000 60.15537 66 ASN A C 1
ATOM 507 O O . ASN A 1 67 ? -47.37767 -21.15317 -9.85868 1.000 63.69162 66 ASN A O 1
ATOM 512 N N . GLN A 1 68 ? -46.14074 -21.47668 -11.71419 1.000 52.07648 67 GLN A N 1
ATOM 513 C CA . GLN A 1 68 ? -44.99106 -21.95360 -10.95246 1.000 46.29783 67 GLN A CA 1
ATOM 514 C C . GLN A 1 68 ? -44.42880 -20.84964 -10.06736 1.000 58.63508 67 GLN A C 1
ATOM 515 O O . GLN A 1 68 ? -43.97826 -21.11083 -8.94562 1.000 48.73623 67 GLN A O 1
ATOM 521 N N . ALA A 1 69 ? -44.44336 -19.60736 -10.55902 1.000 59.15071 68 ALA A N 1
ATOM 522 C CA . ALA A 1 69 ? -44.00642 -18.48164 -9.74078 1.000 39.19449 68 ALA A CA 1
ATOM 523 C C . ALA A 1 69 ? -44.90146 -18.31347 -8.52152 1.000 49.12396 68 ALA A C 1
ATOM 524 O O . ALA A 1 69 ? -44.41183 -18.08426 -7.40897 1.000 35.61195 68 ALA A O 1
ATOM 526 N N . ALA A 1 70 ? -46.21887 -18.42632 -8.71219 1.000 47.81382 69 ALA A N 1
ATOM 527 C CA . ALA A 1 70 ? -47.13853 -18.35912 -7.58218 1.000 40.19809 69 ALA A CA 1
ATOM 528 C C . ALA A 1 70 ? -46.90389 -19.51418 -6.61831 1.000 55.55015 69 ALA A C 1
ATOM 529 O O . ALA A 1 70 ? -46.93138 -19.32947 -5.39557 1.000 62.94958 69 ALA A O 1
ATOM 531 N N . LEU A 1 71 ? -46.67395 -20.71709 -7.15080 1.000 44.72461 70 LEU A N 1
ATOM 532 C CA . LEU A 1 71 ? -46.31834 -21.84146 -6.29357 1.000 39.13304 70 LEU A CA 1
ATOM 533 C C . LEU A 1 71 ? -44.98019 -21.61019 -5.60806 1.000 38.99742 70 LEU A C 1
ATOM 534 O O . LEU A 1 71 ? -44.78352 -22.04410 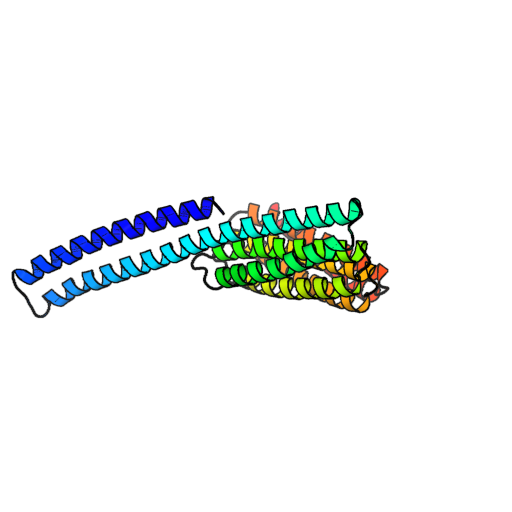-4.46779 1.000 34.93939 70 LEU A O 1
ATOM 539 N N . ALA A 1 72 ? -44.05298 -20.92565 -6.28195 1.000 47.20556 71 ALA A N 1
ATOM 540 C CA . ALA A 1 72 ? -42.77423 -20.60611 -5.65935 1.000 44.24294 71 ALA A CA 1
ATOM 541 C C . ALA A 1 72 ? -42.92163 -19.52487 -4.59905 1.000 53.94024 71 ALA A C 1
ATOM 542 O O . ALA A 1 72 ? -42.18313 -19.52796 -3.60782 1.000 44.44951 71 ALA A O 1
ATOM 544 N N . LEU A 1 73 ? -43.86044 -18.59505 -4.78781 1.000 39.00173 72 LEU A N 1
ATOM 545 C CA . LEU A 1 73 ? -44.09959 -17.57905 -3.76997 1.000 31.96802 72 LEU A CA 1
ATOM 546 C C . LEU A 1 73 ? -44.74378 -18.17531 -2.52715 1.000 37.36583 72 LEU A C 1
ATOM 547 O O . LEU A 1 73 ? -44.48738 -17.70776 -1.41209 1.000 50.60979 72 LEU A O 1
ATOM 552 N N . ALA A 1 74 ? -45.57472 -19.20382 -2.69376 1.000 35.08588 73 ALA A N 1
ATOM 553 C CA . ALA A 1 74 ? -46.19696 -19.84152 -1.54065 1.000 48.56617 73 ALA A CA 1
ATOM 554 C C . ALA A 1 74 ? -45.19865 -20.70070 -0.77758 1.000 47.87913 73 ALA A C 1
ATOM 555 O O . ALA A 1 74 ? -45.20967 -20.72238 0.45792 1.000 57.45717 73 ALA A O 1
ATOM 557 N N . ILE A 1 75 ? -44.33391 -21.41455 -1.49868 1.000 39.36137 74 ILE A N 1
ATOM 558 C CA . ILE A 1 75 ? -43.28447 -22.19291 -0.85067 1.000 47.28532 74 ILE A CA 1
ATOM 559 C C . ILE A 1 75 ? -42.31181 -21.27007 -0.12756 1.000 65.17394 74 ILE A C 1
ATOM 560 O O . ILE A 1 75 ? -41.81883 -21.59097 0.96064 1.000 73.39357 74 ILE A O 1
ATOM 565 N N . ALA A 1 76 ? -42.03291 -20.10304 -0.71424 1.000 61.09546 75 ALA A N 1
ATOM 566 C CA . ALA A 1 76 ? -41.15760 -19.13625 -0.06008 1.000 55.83438 75 ALA A CA 1
ATOM 567 C C . ALA A 1 76 ? -41.80420 -18.56488 1.19453 1.000 57.01934 75 ALA A C 1
ATOM 568 O O . ALA A 1 76 ? -41.11644 -18.30754 2.18909 1.000 55.16740 75 ALA A O 1
ATOM 570 N N . ALA A 1 77 ? -43.12236 -18.35039 1.16462 1.000 45.63555 76 ALA A N 1
ATOM 571 C CA . ALA A 1 77 ? -43.81856 -17.87531 2.35520 1.000 43.50990 76 ALA A CA 1
ATOM 572 C C . ALA A 1 77 ? -43.76096 -18.91023 3.47037 1.000 49.51051 76 ALA A C 1
ATOM 573 O O . ALA A 1 77 ? -43.56991 -18.56229 4.64164 1.000 48.87203 76 ALA A O 1
ATOM 575 N N . GLU A 1 78 ? -43.92627 -20.19037 3.12471 1.000 44.11731 77 GLU A N 1
ATOM 576 C CA . GLU A 1 78 ? -43.75052 -21.25112 4.11038 1.000 54.22503 77 GLU A CA 1
ATOM 577 C C . GLU A 1 78 ? -42.31695 -21.30068 4.61846 1.000 60.20810 77 GLU A C 1
ATOM 578 O O . GLU A 1 78 ? -42.07929 -21.65909 5.77784 1.000 74.05266 77 GLU A O 1
ATOM 584 N N . ALA A 1 79 ? -41.35107 -20.94726 3.76768 1.000 49.45142 78 ALA A N 1
ATOM 585 C CA . ALA A 1 79 ? -39.95880 -20.92002 4.20018 1.000 60.88043 78 ALA A CA 1
ATOM 586 C C . ALA A 1 79 ? -39.71716 -19.80209 5.20591 1.000 65.76507 78 ALA A C 1
ATOM 587 O O . ALA A 1 79 ? -38.93766 -19.96828 6.15050 1.000 72.81671 78 ALA A O 1
ATOM 589 N N . VAL A 1 80 ? -40.37689 -18.65666 5.02131 1.000 58.88164 79 VAL A N 1
ATOM 590 C CA . VAL A 1 80 ? -40.25662 -17.56885 5.98657 1.000 51.78925 79 VAL A CA 1
ATOM 591 C C . VAL A 1 80 ? -40.87901 -17.96914 7.31796 1.000 55.66468 79 VAL A C 1
ATOM 592 O O . VAL A 1 80 ? -40.35495 -17.64010 8.38910 1.000 68.43253 79 VAL A O 1
ATOM 596 N N . LYS A 1 81 ? -41.99980 -18.69272 7.27386 1.000 61.03497 80 LYS A N 1
ATOM 597 C CA . LYS A 1 81 ? -42.64468 -19.13159 8.50696 1.000 70.27183 80 LYS A CA 1
ATOM 598 C C . LYS A 1 81 ? -41.79549 -20.16193 9.23960 1.000 65.08738 80 LYS A C 1
ATOM 599 O O . LYS A 1 81 ? -41.77795 -20.19211 10.47564 1.000 78.58659 80 LYS A O 1
ATOM 605 N N . GLU A 1 82 ? -41.08477 -21.01435 8.49743 1.000 54.47134 81 GLU A N 1
ATOM 606 C CA . GLU A 1 82 ? -40.14975 -21.93616 9.13344 1.000 72.33251 81 GLU A CA 1
ATOM 607 C C . GLU A 1 82 ? -39.01143 -21.18047 9.80503 1.000 81.63033 81 GLU A C 1
ATOM 608 O O . GLU A 1 82 ? -38.59115 -21.53012 10.91402 1.000 89.38430 81 GLU A O 1
ATOM 614 N N . ILE A 1 83 ? -38.49763 -20.14211 9.14240 1.000 83.02356 82 ILE A N 1
ATOM 615 C CA . ILE A 1 83 ? -37.44825 -19.32052 9.73846 1.000 72.84946 82 ILE A CA 1
ATOM 616 C C . ILE A 1 83 ? -37.97181 -18.60899 10.97827 1.000 76.18347 82 ILE A C 1
ATOM 617 O O . ILE A 1 83 ? -37.27134 -18.49836 11.99272 1.000 80.69381 82 ILE A O 1
ATOM 622 N N . GLU A 1 84 ? -39.21599 -18.12560 10.92376 1.000 69.11017 83 GLU A N 1
ATOM 623 C CA . GLU A 1 84 ? -39.78726 -17.41470 12.06311 1.000 79.56610 83 GLU A CA 1
ATOM 624 C C . GLU A 1 84 ? -39.99271 -18.34887 13.24969 1.000 89.54848 83 GLU A C 1
ATOM 625 O O . GLU A 1 84 ? -39.76779 -17.95744 14.40134 1.000 92.36802 83 GLU A O 1
ATOM 631 N N . GLU A 1 85 ? -40.42237 -19.58699 12.98888 1.000 87.72432 84 GLU A N 1
ATOM 632 C CA . GLU A 1 85 ? -40.54966 -20.56449 14.06507 1.000 79.58244 84 GLU A CA 1
ATOM 633 C C . GLU A 1 85 ? -39.19577 -20.86952 14.69250 1.000 90.88338 84 GLU A C 1
ATOM 634 O O . GLU A 1 85 ? -39.09076 -21.02466 15.91448 1.000 101.10386 84 GLU A O 1
ATOM 640 N N . ASP A 1 86 ? -38.14571 -20.96185 13.87280 1.000 80.75222 85 ASP A N 1
ATOM 641 C CA . ASP A 1 86 ? -36.81622 -21.22754 14.40714 1.000 90.41171 85 ASP A CA 1
ATOM 642 C C . ASP A 1 86 ? -36.21835 -20.00491 15.08924 1.000 88.35843 85 ASP A C 1
ATOM 643 O O . ASP A 1 86 ? -35.36173 -20.15677 15.96653 1.000 91.86517 85 ASP A O 1
ATOM 648 N N . ILE A 1 87 ? -36.65069 -18.80095 14.71170 1.000 76.21316 86 ILE A N 1
ATOM 649 C CA . ILE A 1 87 ? -36.21947 -17.60315 15.42505 1.000 65.75678 86 ILE A CA 1
ATOM 650 C C . ILE A 1 87 ? -36.86507 -17.55119 16.80375 1.000 81.80974 86 ILE A C 1
ATOM 651 O O . ILE A 1 87 ? -36.18952 -17.33492 17.81709 1.000 90.11533 86 ILE A O 1
ATOM 656 N N . ASP A 1 88 ? -38.18545 -17.74877 16.86240 1.000 84.95544 87 ASP A N 1
ATOM 657 C CA . ASP A 1 88 ? -38.86599 -17.82258 18.15080 1.000 83.43967 87 ASP A CA 1
ATOM 658 C C . ASP A 1 88 ? -38.35733 -18.99481 18.97842 1.000 84.08497 87 ASP A C 1
ATOM 659 O O . ASP A 1 88 ? -38.35109 -18.92918 20.21306 1.000 86.66261 87 ASP A O 1
ATOM 664 N N . ARG A 1 89 ? -37.93159 -20.07313 18.31790 1.000 87.74807 88 ARG A N 1
ATOM 665 C CA . ARG A 1 89 ? -37.32411 -21.19241 19.02849 1.000 82.14076 88 ARG A CA 1
ATOM 666 C C . ARG A 1 89 ? -35.97540 -20.79110 19.61261 1.000 83.54915 88 ARG A C 1
ATOM 667 O O . ARG A 1 89 ? -35.68980 -21.05822 20.78564 1.000 88.84732 88 ARG A O 1
ATOM 675 N N . ALA A 1 90 ? -35.13251 -20.14074 18.80464 1.000 90.57133 89 ALA A N 1
ATOM 676 C CA . ALA A 1 90 ? -33.86903 -19.61964 19.31464 1.000 88.50702 89 ALA A CA 1
ATOM 677 C C . ALA A 1 90 ? -34.09553 -18.52647 20.34880 1.000 89.30791 89 ALA A C 1
ATOM 678 O O . ALA A 1 90 ? -33.28011 -18.36067 21.26307 1.000 98.25595 89 ALA A O 1
ATOM 680 N N . ARG A 1 91 ? -35.18622 -17.76896 20.21677 1.000 75.18009 90 ARG A N 1
ATOM 681 C CA . ARG A 1 91 ? -35.55560 -16.82224 21.26259 1.000 70.70664 90 ARG A CA 1
ATOM 682 C C . ARG A 1 91 ? -35.92079 -17.55055 22.54819 1.000 83.96962 90 ARG A C 1
ATOM 683 O O . ARG A 1 91 ? -35.56112 -17.10983 23.64666 1.000 82.80122 90 ARG A O 1
ATOM 691 N N . LYS A 1 92 ? -36.63703 -18.67142 22.42910 1.000 90.62641 91 LYS A N 1
ATOM 692 C CA . LYS A 1 92 ? -36.93777 -19.48490 23.60132 1.000 79.96184 91 LYS A CA 1
ATOM 693 C C . LYS A 1 92 ? -35.66275 -20.04008 24.22058 1.000 86.68436 91 LYS A C 1
ATOM 694 O O . LYS A 1 92 ? -35.54702 -20.12908 25.44818 1.000 97.68646 91 LYS A O 1
ATOM 700 N N . LEU A 1 93 ? -34.69119 -20.41552 23.38490 1.000 78.00272 92 LEU A N 1
ATOM 701 C CA . LEU A 1 93 ? -33.43781 -20.94972 23.90638 1.000 83.70058 92 LEU A CA 1
ATOM 702 C C . LEU A 1 93 ? -32.67351 -19.89368 24.69420 1.000 87.98807 92 LEU A C 1
ATOM 703 O O . LEU A 1 93 ? -32.05023 -20.20502 25.71560 1.000 102.42972 92 LEU A O 1
ATOM 708 N N . LYS A 1 94 ? -32.70857 -18.63956 24.23833 1.000 91.43385 93 LYS A N 1
ATOM 709 C CA . LYS A 1 94 ? -32.07190 -17.56902 24.99850 1.000 90.14328 93 LYS A CA 1
ATOM 710 C C . LYS A 1 94 ? -32.79184 -17.33205 26.32000 1.000 84.80868 93 LYS A C 1
ATOM 711 O O . LYS A 1 94 ? -32.15043 -17.09752 27.35103 1.000 100.81748 93 LYS A O 1
ATOM 717 N N . ASP A 1 95 ? -34.12482 -17.39654 26.31113 1.000 81.56264 94 ASP A N 1
ATOM 718 C CA . ASP A 1 95 ? -34.87892 -17.20536 27.54515 1.000 86.11491 94 ASP A CA 1
ATOM 719 C C . ASP A 1 95 ? -34.76768 -18.42185 28.45631 1.000 90.22261 94 ASP A C 1
ATOM 720 O O . ASP A 1 95 ? -34.70388 -18.28052 29.68266 1.000 90.05135 94 ASP A O 1
ATOM 725 N N . GLU A 1 96 ? -34.74100 -19.62524 27.87804 1.000 99.95784 95 GLU A N 1
ATOM 726 C CA . GLU A 1 96 ? -34.63360 -20.83058 28.69466 1.000 93.43835 95 GLU A CA 1
ATOM 727 C C . GLU A 1 96 ? -33.24394 -20.96514 29.30521 1.000 92.49038 95 GLU A C 1
ATOM 728 O O . GLU A 1 96 ? -33.10459 -21.40815 30.45116 1.000 91.40683 95 GLU A O 1
ATOM 730 N N . GLY A 1 97 ? -32.20646 -20.59378 28.558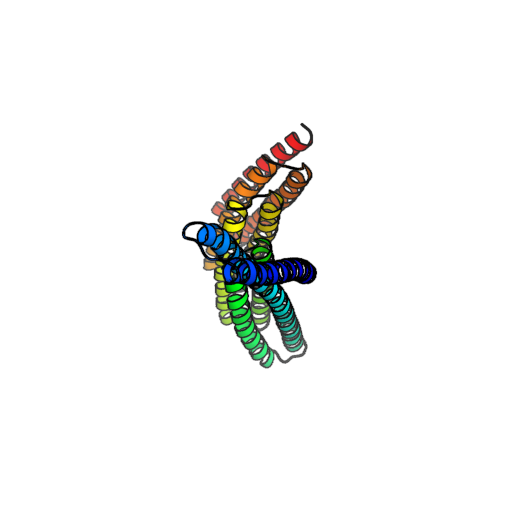57 1.000 92.58849 96 GLY A N 1
ATOM 731 C CA . GLY A 1 97 ? -30.84940 -20.67804 29.06109 1.000 96.84998 96 GLY A CA 1
ATOM 732 C C . GLY A 1 97 ? -29.83092 -21.06954 28.01016 1.000 101.28105 96 GLY A C 1
ATOM 733 O O . GLY A 1 97 ? -28.64013 -20.77533 28.15232 1.000 101.99338 96 GLY A O 1
ATOM 734 N N . ASN A 1 98 ? -30.28469 -21.73477 26.94625 1.000 99.94826 97 ASN A N 1
ATOM 735 C CA . ASN A 1 98 ? -29.39617 -22.18394 25.87394 1.000 104.41085 97 ASN A CA 1
ATOM 736 C C . ASN A 1 98 ? -29.12395 -21.02515 24.91146 1.000 102.78118 97 ASN A C 1
ATOM 737 O O . ASN A 1 98 ? -29.56834 -20.99659 23.76321 1.000 99.61527 97 ASN A O 1
ATOM 742 N N . LYS A 1 99 ? -28.36760 -20.04734 25.41403 1.000 95.13825 98 LYS A N 1
ATOM 743 C CA . LYS A 1 99 ? -27.92468 -18.95161 24.56185 1.000 91.77846 98 LYS A CA 1
ATOM 744 C C . LYS A 1 99 ? -26.82425 -19.38544 23.60428 1.000 110.75489 98 LYS A C 1
ATOM 745 O O . LYS A 1 99 ? -26.61167 -18.72591 22.58103 1.000 97.91677 98 LYS A O 1
ATOM 747 N N . GLU A 1 100 ? -26.12646 -20.48063 23.91000 1.000 111.27282 99 GLU A N 1
ATOM 748 C CA . GLU A 1 100 ? -25.05796 -20.95048 23.03658 1.000 115.11670 99 GLU A CA 1
ATOM 749 C C . GLU A 1 100 ? -25.61050 -21.72015 21.84410 1.000 120.02361 99 GLU A C 1
ATOM 750 O O . GLU A 1 100 ? -25.11946 -21.56529 20.71995 1.000 121.49323 99 GLU A O 1
ATOM 752 N N . GLU A 1 101 ? -26.62686 -22.55464 22.06943 1.000 102.62036 100 GLU A N 1
ATOM 753 C CA . GLU A 1 101 ? -27.20421 -23.33235 20.97977 1.000 108.82477 100 GLU A CA 1
ATOM 754 C C . GLU A 1 101 ? -28.07413 -22.48508 20.06258 1.000 108.53725 100 GLU A C 1
ATOM 755 O O . GLU A 1 101 ? -28.20329 -22.80194 18.87461 1.000 109.95673 100 GLU A O 1
ATOM 761 N N . ALA A 1 102 ? -28.67249 -21.41347 20.58724 1.000 102.52977 101 ALA A N 1
ATOM 762 C CA . ALA A 1 102 ? -29.48473 -20.53993 19.74859 1.000 89.05299 101 ALA A CA 1
ATOM 763 C C . ALA A 1 102 ? -28.65169 -19.88377 18.65726 1.000 84.59732 101 ALA A C 1
ATOM 764 O O . ALA A 1 102 ? -29.17980 -19.54509 17.59210 1.000 93.54928 101 ALA A O 1
ATOM 766 N N . GLU A 1 103 ? -27.35112 -19.70301 18.89919 1.000 94.46276 102 GLU A N 1
ATOM 767 C CA . GLU A 1 103 ? -26.48673 -19.10046 17.89146 1.000 102.10393 102 GLU A CA 1
ATOM 768 C C . GLU A 1 103 ? -26.31799 -20.01355 16.68498 1.000 86.93276 102 GLU A C 1
ATOM 769 O O . GLU A 1 103 ? -26.08646 -19.53049 15.57163 1.000 86.37310 102 GLU A O 1
ATOM 775 N N . LYS A 1 104 ? -26.42972 -21.32818 16.88306 1.000 98.77011 103 LYS A N 1
ATOM 776 C CA . LYS A 1 104 ? -26.43251 -22.25011 15.75430 1.000 104.10385 103 LYS A CA 1
ATOM 777 C C . LYS A 1 104 ? -27.77344 -22.25410 15.03334 1.000 82.49270 103 LYS A C 1
ATOM 778 O O . LYS A 1 104 ? -27.81576 -22.44358 13.81325 1.000 81.92131 103 LYS A O 1
ATOM 780 N N . VAL A 1 105 ? -28.87069 -22.04379 15.76342 1.000 73.35509 104 VAL A N 1
ATOM 781 C CA . VAL A 1 105 ? -30.17635 -21.93953 15.12188 1.000 81.58848 104 VAL A CA 1
ATOM 782 C C . VAL A 1 105 ? -30.27024 -20.65454 14.31050 1.000 73.89319 104 VAL A C 1
ATOM 783 O O . VAL A 1 105 ? -30.89738 -20.62664 13.24422 1.000 81.71768 104 VAL A O 1
ATOM 787 N N . LEU A 1 106 ? -29.64835 -19.57609 14.78935 1.000 69.40303 105 LEU A N 1
ATOM 788 C CA . LEU A 1 106 ? -29.69916 -18.30869 14.07013 1.000 71.21018 105 LEU A CA 1
ATOM 789 C C . LEU A 1 106 ? -28.79021 -18.31907 12.84720 1.000 80.58846 105 LEU A C 1
ATOM 790 O O . LEU A 1 106 ? -29.11575 -17.70278 11.82604 1.000 93.91761 105 LEU A O 1
ATOM 795 N N . ARG A 1 107 ? -27.64900 -19.00815 12.92793 1.000 74.25231 106 ARG A N 1
ATOM 796 C CA . ARG A 1 107 ? -26.79451 -19.13715 11.75231 1.000 82.71939 106 ARG A CA 1
ATOM 797 C C . ARG A 1 107 ? -27.43782 -20.02275 10.69401 1.000 91.28363 106 ARG A C 1
ATOM 798 O O . ARG A 1 107 ? -27.20107 -19.82755 9.49625 1.000 100.18949 106 ARG A O 1
ATOM 806 N N . LYS A 1 108 ? -28.24917 -20.99616 11.11226 1.000 86.31929 107 LYS A N 1
ATOM 807 C CA . LYS A 1 108 ? -29.04621 -21.75437 10.15428 1.000 79.30912 107 LYS A CA 1
ATOM 808 C C . LYS A 1 108 ? -30.06611 -20.85448 9.47108 1.000 72.26324 107 LYS A C 1
ATOM 809 O O . LYS A 1 108 ? -30.16191 -20.82475 8.23819 1.000 70.70774 107 LYS A O 1
ATOM 815 N N . ALA A 1 109 ? -30.83446 -20.10333 10.26534 1.000 59.49394 108 ALA A N 1
ATOM 816 C CA . ALA A 1 109 ? -31.85732 -19.22742 9.70589 1.000 72.20542 108 ALA A CA 1
ATOM 817 C C . ALA A 1 109 ? -31.25555 -18.17660 8.78454 1.000 74.51445 108 ALA A C 1
ATOM 818 O O . ALA A 1 109 ? -31.88534 -17.78826 7.79464 1.000 76.39574 108 ALA A O 1
ATOM 820 N N . ARG A 1 110 ? -30.04109 -17.71049 9.08498 1.000 56.48880 109 ARG A N 1
ATOM 821 C CA . ARG A 1 110 ? -29.39220 -16.74298 8.20765 1.000 62.16348 109 ARG A CA 1
ATOM 822 C C . ARG A 1 110 ? -29.06745 -17.36156 6.85418 1.000 77.36901 109 ARG A C 1
ATOM 823 O O . ARG A 1 110 ? -29.27278 -16.72854 5.81201 1.000 74.39398 109 ARG A O 1
ATOM 831 N N . GLU A 1 111 ? -28.55669 -18.59631 6.84771 1.000 81.15843 110 GLU A N 1
ATOM 832 C CA . GLU A 1 111 ? -28.36547 -19.29826 5.58356 1.000 80.55350 110 GLU A CA 1
ATOM 833 C C . GLU A 1 111 ? -29.69965 -19.61081 4.91997 1.000 76.87329 110 GLU A C 1
ATOM 834 O O . GLU A 1 111 ? -29.78560 -19.63963 3.68744 1.000 80.53723 110 GLU A O 1
ATOM 840 N N . LYS A 1 112 ? -30.74541 -19.84895 5.71496 1.000 49.08740 111 LYS A N 1
ATOM 841 C CA . LYS A 1 112 ? -32.08269 -19.99856 5.15095 1.000 56.38064 111 LYS A CA 1
ATOM 842 C C . LYS A 1 112 ? -32.56016 -18.69130 4.53313 1.000 70.64334 111 LYS A C 1
ATOM 843 O O . LYS A 1 112 ? -33.06057 -18.67375 3.40229 1.000 79.54122 111 LYS A O 1
ATOM 849 N N . ILE A 1 113 ? -32.40794 -17.58252 5.26373 1.000 62.94763 112 ILE A N 1
ATOM 850 C CA . ILE A 1 113 ? -32.85730 -16.28490 4.76628 1.000 57.92974 112 ILE A CA 1
ATOM 851 C C . ILE A 1 113 ? -32.15519 -15.94173 3.45752 1.000 52.22339 112 ILE A C 1
ATOM 852 O O . ILE A 1 113 ? -32.77744 -15.43044 2.51978 1.000 59.47811 112 ILE A O 1
ATOM 857 N N . ARG A 1 114 ? -30.85539 -16.23473 3.36783 1.000 62.97608 113 ARG A N 1
ATOM 858 C CA . ARG A 1 114 ? -30.13294 -15.98859 2.12257 1.000 65.54373 113 ARG A CA 1
ATOM 859 C C . ARG A 1 114 ? -30.69729 -16.82918 0.98513 1.000 64.19343 113 ARG A C 1
ATOM 860 O O . ARG A 1 114 ? -30.77462 -16.36831 -0.15976 1.000 69.75943 113 ARG A O 1
ATOM 868 N N . GLU A 1 115 ? -31.11160 -18.06112 1.28346 1.000 64.04477 114 GLU A N 1
ATOM 869 C CA . GLU A 1 115 ? -31.62593 -18.94752 0.24528 1.000 73.37675 114 GLU A CA 1
ATOM 870 C C . GLU A 1 115 ? -33.02364 -18.53898 -0.20485 1.000 75.09945 114 GLU A C 1
ATOM 871 O O . GLU A 1 115 ? -33.31465 -18.53911 -1.40668 1.000 79.82898 114 GLU A O 1
ATOM 877 N N . VAL A 1 116 ? -33.89894 -18.18269 0.73832 1.000 62.98067 115 VAL A N 1
ATOM 878 C CA . VAL A 1 116 ? -35.21596 -17.68259 0.35606 1.000 50.51041 115 VAL A CA 1
ATOM 879 C C . VAL A 1 116 ? -35.08611 -16.34453 -0.35711 1.000 64.24345 115 VAL A C 1
ATOM 880 O O . VAL A 1 116 ? -35.88110 -16.02545 -1.25073 1.000 72.54213 115 VAL A O 1
ATOM 884 N N . ARG A 1 117 ? -34.08474 -15.54610 0.01766 1.000 61.11065 116 ARG A N 1
ATOM 885 C CA . ARG A 1 117 ? -33.83455 -14.28378 -0.67008 1.000 59.02780 116 ARG A CA 1
ATOM 886 C C . ARG A 1 117 ? -33.44776 -14.51887 -2.12474 1.000 65.14976 116 ARG A C 1
ATOM 887 O O . ARG A 1 117 ? -33.95463 -13.84764 -3.03142 1.000 69.78561 116 ARG A O 1
ATOM 895 N N . ASP A 1 118 ? -32.54495 -15.47336 -2.36647 1.000 56.11455 117 ASP A N 1
ATOM 896 C CA . ASP A 1 118 ? -32.10945 -15.74885 -3.73166 1.000 60.56978 117 ASP A CA 1
ATOM 897 C C . ASP A 1 118 ? -33.26198 -16.23005 -4.60246 1.000 48.60877 117 ASP A C 1
ATOM 898 O O . ASP A 1 118 ? -33.30162 -15.92842 -5.80099 1.000 39.87561 117 ASP A O 1
ATOM 903 N N . ALA A 1 119 ? -34.21114 -16.96571 -4.02068 1.000 55.61949 118 ALA A N 1
ATOM 904 C CA . ALA A 1 119 ? -35.38457 -17.39188 -4.77587 1.000 56.97308 118 ALA A CA 1
ATOM 905 C C . ALA A 1 119 ? -36.32775 -16.22290 -5.02670 1.000 59.91614 118 ALA A C 1
ATOM 906 O O . ALA A 1 119 ? -36.72290 -15.96638 -6.16961 1.000 55.71342 118 ALA A O 1
ATOM 908 N N . LEU A 1 120 ? -36.69361 -15.49815 -3.96521 1.000 66.85441 119 LEU A N 1
ATOM 909 C CA . LEU A 1 120 ? -37.63301 -14.38839 -4.10310 1.000 55.11954 119 LEU A CA 1
ATOM 910 C C . LEU A 1 120 ? -37.10287 -13.32275 -5.05340 1.000 53.45628 119 LEU A C 1
ATOM 911 O O . LEU A 1 120 ? -37.86693 -12.73618 -5.82972 1.000 60.80899 119 LEU A O 1
ATOM 916 N N . ASP A 1 121 ? -35.79666 -13.05459 -5.00489 1.000 53.30899 120 ASP A N 1
ATOM 917 C CA . ASP A 1 121 ? -35.20917 -12.10653 -5.94479 1.000 63.19991 120 ASP A CA 1
ATOM 918 C C . ASP A 1 121 ? -35.28535 -12.63091 -7.37261 1.000 63.32266 120 ASP A C 1
ATOM 919 O O . ASP A 1 121 ? -35.50601 -11.86009 -8.31318 1.000 76.11748 120 ASP A O 1
ATOM 924 N N . ALA A 1 122 ? -35.10959 -13.94148 -7.55497 1.000 66.58133 121 ALA A N 1
ATOM 925 C CA . ALA A 1 122 ? -35.25104 -14.52366 -8.88542 1.000 66.86677 121 ALA A CA 1
ATOM 926 C C . ALA A 1 122 ? -36.69928 -14.47533 -9.35518 1.000 71.50889 121 ALA A C 1
ATOM 927 O O . ALA A 1 122 ? -36.97013 -14.16843 -10.52240 1.000 71.11819 121 ALA A O 1
ATOM 929 N N . ILE A 1 123 ? -37.64174 -14.78103 -8.45931 1.000 67.51173 122 ILE A N 1
ATOM 930 C CA . ILE A 1 123 ? -39.06034 -14.70250 -8.79515 1.000 56.90341 122 ILE A CA 1
ATOM 931 C C . ILE A 1 123 ? -39.44949 -13.27334 -9.14242 1.000 64.84467 122 ILE A C 1
ATOM 932 O O . ILE A 1 123 ? -40.32709 -13.04375 -9.98426 1.000 84.91414 122 ILE A O 1
ATOM 937 N N . ALA A 1 124 ? -38.79622 -12.29188 -8.51810 1.000 64.04993 123 ALA A N 1
ATOM 938 C CA . ALA A 1 124 ? -39.11891 -10.89617 -8.79024 1.000 59.36458 123 ALA A CA 1
ATOM 939 C C . ALA A 1 124 ? -38.66410 -10.48136 -10.18383 1.000 71.17171 123 ALA A C 1
ATOM 940 O O . ALA A 1 124 ? -39.38962 -9.77477 -10.89314 1.000 73.76551 123 ALA A O 1
ATOM 942 N N . LYS A 1 125 ? -37.46516 -10.90643 -10.58997 1.000 74.98994 124 LYS A N 1
ATOM 943 C CA . LYS A 1 125 ? -36.94795 -10.55086 -11.90858 1.000 74.69775 124 LYS A CA 1
ATOM 944 C C . LYS A 1 125 ? -37.84476 -11.09977 -13.01193 1.000 79.00088 124 LYS A C 1
ATOM 945 O O . LYS A 1 125 ? -38.35755 -10.34874 -13.84929 1.000 85.95031 124 LYS A O 1
ATOM 951 N N . GLY A 1 126 ? -38.04752 -12.41487 -13.02428 1.000 74.05926 125 GLY A N 1
ATOM 952 C CA . GLY A 1 126 ? -38.90008 -13.04101 -14.01477 1.000 72.98523 125 GLY A CA 1
ATOM 953 C C . GLY A 1 126 ? -40.35674 -13.05465 -13.60367 1.000 75.40508 125 GLY A C 1
ATOM 954 O O . GLY A 1 126 ? -40.92216 -14.11632 -13.32576 1.000 95.76834 125 GLY A O 1
ATOM 955 N N . ALA A 1 127 ? -40.97542 -11.87842 -13.56109 1.000 58.82261 126 ALA A N 1
ATOM 956 C CA . ALA A 1 127 ? -42.36701 -11.72535 -13.14461 1.000 70.11435 126 ALA A CA 1
ATOM 957 C C . ALA A 1 127 ? -43.16452 -11.17925 -14.32384 1.000 60.64260 126 ALA A C 1
ATOM 958 O O . ALA A 1 127 ? -43.12091 -9.97784 -14.60638 1.000 69.12495 126 ALA A O 1
ATOM 960 N N . GLY A 1 128 ? -43.88716 -12.06325 -15.01509 1.000 55.37870 127 GLY A N 1
ATOM 961 C CA . GLY A 1 128 ? -44.75622 -11.60854 -16.08813 1.000 47.57015 127 GLY A CA 1
ATOM 962 C C . GLY A 1 128 ? -45.85065 -10.68627 -15.58851 1.000 54.77993 127 GLY A C 1
ATOM 963 O O . GLY A 1 128 ? -46.24231 -9.73937 -16.27503 1.000 53.25831 127 GLY A O 1
ATOM 964 N N . THR A 1 129 ? -46.35791 -10.95001 -14.38684 1.000 64.82469 128 THR A N 1
ATOM 965 C CA . THR A 1 129 ? -47.30281 -10.07024 -13.72378 1.000 69.39703 128 THR A CA 1
ATOM 966 C C . THR A 1 129 ? -46.60481 -9.35956 -12.57605 1.000 60.68620 128 THR A C 1
ATOM 967 O O . THR A 1 129 ? -45.89151 -10.00814 -11.79904 1.000 64.24005 128 THR A O 1
ATOM 971 N N . PRO A 1 130 ? -46.77274 -8.04104 -12.43780 1.000 74.44532 129 PRO A N 1
ATOM 972 C CA . PRO A 1 130 ? -46.07024 -7.32242 -11.36172 1.000 77.69087 129 PRO A CA 1
ATOM 973 C C . PRO A 1 130 ? -46.51771 -7.71650 -9.96580 1.000 65.96666 129 PRO A C 1
ATOM 974 O O . PRO A 1 130 ? -45.78271 -7.45297 -9.00588 1.000 62.18319 129 PRO A O 1
ATOM 978 N N . ASP A 1 131 ? -47.69546 -8.32782 -9.81457 1.000 63.12523 130 ASP A N 1
ATOM 979 C CA . ASP A 1 131 ? -48.10915 -8.79272 -8.49557 1.000 56.31492 130 ASP A CA 1
ATOM 980 C C . ASP A 1 131 ? -47.20411 -9.91119 -8.00017 1.000 54.64462 130 ASP A C 1
ATOM 981 O O . ASP A 1 131 ? -47.01263 -10.06642 -6.78888 1.000 46.45758 130 ASP A O 1
ATOM 986 N N . ILE A 1 132 ? -46.64238 -10.69703 -8.92157 1.000 51.46056 131 ILE A N 1
ATOM 987 C CA . ILE A 1 132 ? -45.64297 -11.69491 -8.55255 1.000 52.61118 131 ILE A CA 1
ATOM 988 C C . ILE A 1 132 ? -44.43069 -11.02201 -7.92250 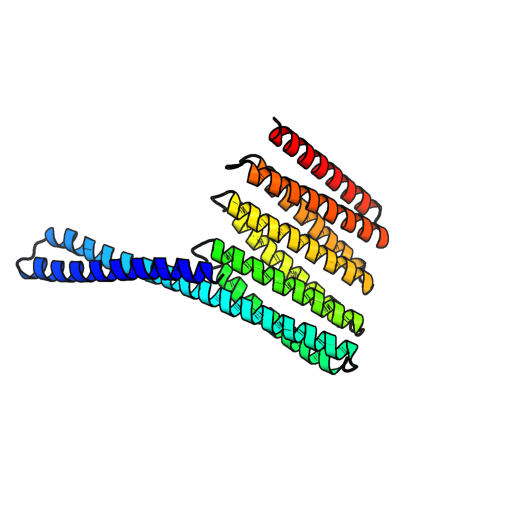1.000 47.96840 131 ILE A C 1
ATOM 989 O O . ILE A 1 132 ? -43.85414 -11.52660 -6.95079 1.000 51.53452 131 ILE A O 1
ATOM 994 N N . ALA A 1 133 ? -44.03401 -9.86401 -8.45492 1.000 42.82986 132 ALA A N 1
ATOM 995 C CA . ALA A 1 133 ? -42.87307 -9.16176 -7.91954 1.000 44.77213 132 ALA A CA 1
ATOM 996 C C . ALA A 1 133 ? -43.18513 -8.50950 -6.57776 1.000 47.97045 132 ALA A C 1
ATOM 997 O O . ALA A 1 133 ? -42.34322 -8.51057 -5.67156 1.000 52.13906 132 ALA A O 1
ATOM 999 N N . LEU A 1 134 ? -44.38627 -7.94345 -6.43286 1.000 42.97884 133 LEU A N 1
ATOM 1000 C CA . LEU A 1 134 ? -44.75353 -7.28882 -5.18047 1.000 41.69687 133 LEU A CA 1
ATOM 1001 C C . LEU A 1 134 ? -44.89820 -8.30111 -4.05216 1.000 56.06234 133 LEU A C 1
ATOM 1002 O O . LEU A 1 134 ? -44.38706 -8.08793 -2.94608 1.000 44.38714 133 LEU A O 1
ATOM 1007 N N . LYS A 1 135 ? -45.60278 -9.40725 -4.31158 1.000 65.44253 134 LYS A N 1
ATOM 1008 C CA . LYS A 1 135 ? -45.68234 -10.48185 -3.32765 1.000 53.85940 134 LYS A CA 1
ATOM 1009 C C . LYS A 1 135 ? -44.29418 -11.00322 -2.98022 1.000 42.83181 134 LYS A C 1
ATOM 1010 O O . LYS A 1 135 ? -44.01959 -11.33479 -1.82116 1.000 58.97388 134 LYS A O 1
ATOM 1016 N N . ALA A 1 136 ? -43.40519 -11.08387 -3.97518 1.000 40.81346 135 ALA A N 1
ATOM 1017 C CA . ALA A 1 136 ? -42.02494 -11.47232 -3.70595 1.000 46.36772 135 ALA A CA 1
ATOM 1018 C C . ALA A 1 136 ? -41.32106 -10.42888 -2.85114 1.000 46.57736 135 ALA A C 1
ATOM 1019 O O . ALA A 1 136 ? -40.57106 -10.77243 -1.93036 1.000 49.79154 135 ALA A O 1
ATOM 1021 N N . ALA A 1 137 ? -41.54725 -9.14610 -3.14342 1.000 42.25425 136 ALA A N 1
ATOM 1022 C CA . ALA A 1 137 ? -40.97909 -8.09268 -2.31175 1.000 43.24032 136 ALA A CA 1
ATOM 1023 C C . ALA A 1 137 ? -41.60048 -8.08242 -0.92215 1.000 48.98317 136 ALA A C 1
ATOM 1024 O O . ALA A 1 137 ? -40.92137 -7.75116 0.05596 1.000 50.71588 136 ALA A O 1
ATOM 1026 N N . GLU A 1 138 ? -42.88243 -8.44213 -0.81453 1.000 41.82185 137 GLU A N 1
ATOM 1027 C CA . GLU A 1 138 ? -43.53346 -8.47642 0.49055 1.000 53.19907 137 GLU A CA 1
ATOM 1028 C C . GLU A 1 138 ? -42.92770 -9.55243 1.38168 1.000 60.86233 137 GLU A C 1
ATOM 1029 O O . GLU A 1 138 ? -42.85476 -9.38071 2.60427 1.000 58.92980 137 GLU A O 1
ATOM 1035 N N . LEU A 1 139 ? -42.48346 -10.66309 0.78934 1.000 57.52991 138 LEU A N 1
ATOM 1036 C CA . LEU A 1 139 ? -41.80116 -11.69888 1.55559 1.000 58.88057 138 LEU A CA 1
ATOM 1037 C C . LEU A 1 139 ? -40.33873 -11.35511 1.80522 1.000 52.19454 138 LEU A C 1
ATOM 1038 O O . LEU A 1 139 ? -39.79866 -11.70100 2.86167 1.000 54.49121 138 LEU A O 1
ATOM 1043 N N . LEU A 1 140 ? -39.68227 -10.68861 0.85191 1.000 44.83193 139 LEU A N 1
ATOM 1044 C CA . LEU A 1 140 ? -38.32631 -10.20959 1.09564 1.000 44.69347 139 LEU A CA 1
ATOM 1045 C C . LEU A 1 140 ? -38.30000 -9.18760 2.22258 1.000 55.89855 139 LEU A C 1
ATOM 1046 O O . LEU A 1 140 ? -37.30769 -9.09498 2.95261 1.000 55.44587 139 LEU A O 1
ATOM 1051 N N . VAL A 1 141 ? -39.37946 -8.41694 2.38033 1.000 50.27886 140 VAL A N 1
ATOM 1052 C CA . VAL A 1 141 ? -39.49481 -7.51799 3.52600 1.000 37.50540 140 VAL A CA 1
ATOM 1053 C C . VAL A 1 141 ? -39.53372 -8.31493 4.82179 1.000 50.30609 140 VAL A C 1
ATOM 1054 O O . VAL A 1 141 ? -38.88489 -7.95415 5.81340 1.000 47.50222 140 VAL A O 1
ATOM 1058 N N . ARG A 1 142 ? -40.28862 -9.41674 4.83610 1.000 63.75009 141 ARG A N 1
ATOM 1059 C CA . ARG A 1 142 ? -40.36242 -10.24503 6.03429 1.000 60.81490 141 ARG A CA 1
ATOM 1060 C C . ARG A 1 142 ? -39.01690 -10.88941 6.34603 1.000 53.58854 141 ARG A C 1
ATOM 1061 O O . ARG A 1 142 ? -38.65361 -11.04191 7.51784 1.000 57.42987 141 ARG A O 1
ATOM 1069 N N . LEU A 1 143 ? -38.26211 -11.26996 5.31158 1.000 33.81895 142 LEU A N 1
ATOM 1070 C CA . LEU A 1 143 ? -36.91896 -11.79623 5.53586 1.000 49.43704 142 LEU A CA 1
ATOM 1071 C C . LEU A 1 143 ? -36.02772 -10.76017 6.20632 1.000 56.83909 142 LEU A C 1
ATOM 1072 O O . LEU A 1 143 ? -35.19198 -11.10057 7.05221 1.000 56.79340 142 LEU A O 1
ATOM 1077 N N . ILE A 1 144 ? -36.19261 -9.48795 5.84149 1.000 58.44062 143 ILE A N 1
ATOM 1078 C CA . ILE A 1 144 ? -35.36405 -8.43809 6.42195 1.000 41.96097 143 ILE A CA 1
ATOM 1079 C C . ILE A 1 144 ? -35.74481 -8.19941 7.87668 1.000 46.54133 143 ILE A C 1
ATOM 1080 O O . ILE A 1 144 ? -34.87455 -8.06128 8.74474 1.000 45.44089 143 ILE A O 1
ATOM 1085 N N . LYS A 1 145 ? -37.04668 -8.14360 8.16868 1.000 44.51874 144 LYS A N 1
ATOM 1086 C CA . LYS A 1 145 ? -37.47753 -7.98191 9.55279 1.000 54.76787 144 LYS A CA 1
ATOM 1087 C C . LYS A 1 145 ? -37.08006 -9.18945 10.39214 1.000 58.04805 144 LYS A C 1
ATOM 1088 O O . LYS A 1 145 ? -36.72248 -9.04757 11.56767 1.000 52.13777 144 LYS A O 1
ATOM 1094 N N . LEU A 1 146 ? -37.13466 -10.38888 9.80744 1.000 63.76653 145 LEU A N 1
ATOM 1095 C CA . LEU A 1 146 ? -36.63198 -11.56052 10.51491 1.000 62.14205 145 LEU A CA 1
ATOM 1096 C C . LEU A 1 146 ? -35.12226 -11.48995 10.69575 1.000 52.70724 145 LEU A C 1
ATOM 1097 O O . LEU A 1 146 ? -34.59590 -11.97352 11.70417 1.000 52.20170 145 LEU A O 1
ATOM 1102 N N . LEU A 1 147 ? -34.41282 -10.89103 9.73715 1.000 52.22935 146 LEU A N 1
ATOM 1103 C CA . LEU A 1 147 ? -32.98282 -10.66998 9.91054 1.000 42.37955 146 LEU A CA 1
ATOM 1104 C C . LEU A 1 147 ? -32.71274 -9.66744 11.02509 1.000 40.79345 146 LEU A C 1
ATOM 1105 O O . LEU A 1 147 ? -31.71073 -9.78846 11.73783 1.000 48.35767 146 LEU A O 1
ATOM 1110 N N . ILE A 1 148 ? -33.60073 -8.68634 11.19982 1.000 52.05495 147 ILE A N 1
ATOM 1111 C CA . ILE A 1 148 ? -33.45829 -7.73367 12.29568 1.000 56.12001 147 ILE A CA 1
ATOM 1112 C C . ILE A 1 148 ? -33.73130 -8.41222 13.63191 1.000 64.83539 147 ILE A C 1
ATOM 1113 O O . ILE A 1 148 ? -33.01843 -8.18376 14.61693 1.000 73.53583 147 ILE A O 1
ATOM 1118 N N . GLU A 1 149 ? -34.76723 -9.25376 13.69123 1.000 60.36603 148 GLU A N 1
ATOM 1119 C CA . GLU A 1 149 ? -35.04810 -9.98480 14.92192 1.000 57.09802 148 GLU A CA 1
ATOM 1120 C C . GLU A 1 149 ? -33.91396 -10.93721 15.27445 1.000 66.86666 148 GLU A C 1
ATOM 1121 O O . GLU A 1 149 ? -33.67049 -11.20094 16.45749 1.000 75.46143 148 GLU A O 1
ATOM 1127 N N . ILE A 1 150 ? -33.20899 -11.45680 14.26775 1.000 57.85458 149 ILE A N 1
ATOM 1128 C CA . ILE A 1 150 ? -32.03444 -12.28318 14.52875 1.000 54.32764 149 ILE A CA 1
ATOM 1129 C C . ILE A 1 150 ? -30.94241 -11.45551 15.19339 1.000 54.28037 149 ILE A C 1
ATOM 1130 O O . ILE A 1 150 ? -30.36291 -11.85945 16.20819 1.000 58.90685 149 ILE A O 1
ATOM 1135 N N . ALA A 1 151 ? -30.65259 -10.27888 14.63404 1.000 64.28715 150 ALA A N 1
ATOM 1136 C CA . ALA A 1 151 ? -29.59302 -9.43756 15.17895 1.000 67.64396 150 ALA A CA 1
ATOM 1137 C C . ALA A 1 151 ? -29.91704 -8.95283 16.58500 1.000 65.23131 150 ALA A C 1
ATOM 1138 O O . ALA A 1 151 ? -29.00394 -8.77118 17.39892 1.000 60.79167 150 ALA A O 1
ATOM 1140 N N . LYS A 1 152 ? -31.19863 -8.73860 16.89195 1.000 58.12326 151 LYS A N 1
ATOM 1141 C CA . LYS A 1 152 ? -31.56041 -8.32004 18.24195 1.000 58.95731 151 LYS A CA 1
ATOM 1142 C C . LYS A 1 152 ? -31.33894 -9.44902 19.23991 1.000 77.43682 151 LYS A C 1
ATOM 1143 O O . LYS A 1 152 ? -30.95256 -9.20278 20.38827 1.000 83.12538 151 LYS A O 1
ATOM 1149 N N . LEU A 1 153 ? -31.57328 -10.69504 18.81944 1.000 78.07455 152 LEU A N 1
ATOM 1150 C CA . LEU A 1 153 ? -31.25975 -11.83088 19.68017 1.000 68.18258 152 LEU A CA 1
ATOM 1151 C C . LEU A 1 153 ? -29.75528 -11.97407 19.86862 1.000 71.04003 152 LEU A C 1
ATOM 1152 O O . LEU A 1 153 ? -29.28904 -12.28854 20.96975 1.000 86.47123 152 LEU A O 1
ATOM 1157 N N . LEU A 1 154 ? -28.98093 -11.75151 18.80346 1.000 61.36737 153 LEU A N 1
ATOM 1158 C CA . LEU A 1 154 ? -27.52787 -11.74664 18.93443 1.000 72.54998 153 LEU A CA 1
ATOM 1159 C C . LEU A 1 154 ? -27.07164 -10.64447 19.87997 1.000 77.78280 153 LEU A C 1
ATOM 1160 O O . LEU A 1 154 ? -26.19265 -10.85969 20.72283 1.000 80.39233 153 LEU A O 1
ATOM 1165 N N . GLN A 1 155 ? -27.66214 -9.45487 19.75314 1.000 71.26150 154 GLN A N 1
ATOM 1166 C CA . GLN A 1 155 ? -27.34297 -8.36174 20.66398 1.000 75.56066 154 GLN A CA 1
ATOM 1167 C C . GLN A 1 155 ? -27.78631 -8.68136 22.08655 1.000 85.69843 154 GLN A C 1
ATOM 1168 O O . GLN A 1 155 ? -27.05771 -8.40428 23.04701 1.000 94.64349 154 GLN A O 1
ATOM 1174 N N . ASP A 1 156 ? -28.97872 -9.26327 22.24275 1.000 76.48360 155 ASP A N 1
ATOM 1175 C CA . ASP A 1 156 ? -29.42698 -9.67295 23.56942 1.000 86.40514 155 ASP A CA 1
ATOM 1176 C C . ASP A 1 156 ? -28.55192 -10.78488 24.13181 1.000 88.43995 155 ASP A C 1
ATOM 1177 O O . ASP A 1 156 ? -28.31938 -10.83680 25.34501 1.000 100.21084 155 ASP A O 1
ATOM 1182 N N . ALA A 1 157 ? -28.05235 -11.67125 23.27116 1.000 67.47511 156 ALA A N 1
ATOM 1183 C CA . ALA A 1 157 ? -27.11657 -12.70142 23.69680 1.000 74.89336 156 ALA A CA 1
ATOM 1184 C C . ALA A 1 157 ? -25.69704 -12.17409 23.85555 1.000 84.60688 156 ALA A C 1
ATOM 1185 O O . ALA A 1 157 ? -24.83548 -12.90234 24.36129 1.000 90.59253 156 ALA A O 1
ATOM 1187 N N . GLY A 1 158 ? -25.43346 -10.93631 23.43564 1.000 79.10817 157 GLY A N 1
ATOM 1188 C CA . GLY A 1 158 ? -24.13336 -10.32100 23.58626 1.000 74.77002 157 GLY A CA 1
ATOM 1189 C C . GLY A 1 158 ? -23.25796 -10.35807 22.35344 1.000 79.51551 157 GLY A C 1
ATOM 1190 O O . GLY A 1 158 ? -22.17194 -9.76529 22.36905 1.000 98.14113 157 GLY A O 1
ATOM 1191 N N . ASN A 1 159 ? -23.69111 -11.03446 21.28983 1.000 75.48234 158 ASN A N 1
ATOM 1192 C CA . ASN A 1 159 ? -22.91379 -11.11919 20.05425 1.000 80.89001 158 ASN A CA 1
ATOM 1193 C C . ASN A 1 159 ? -23.15791 -9.85950 19.22158 1.000 81.14838 158 ASN A C 1
ATOM 1194 O O . ASN A 1 159 ? -23.75988 -9.88079 18.14600 1.000 76.58543 158 ASN A O 1
ATOM 1199 N N . LYS A 1 160 ? -22.66794 -8.73633 19.75198 1.000 77.95905 159 LYS A N 1
ATOM 1200 C CA . LYS A 1 160 ? -22.84601 -7.45770 19.07112 1.000 89.35544 159 LYS A CA 1
ATOM 1201 C C . LYS A 1 160 ? -22.09420 -7.42811 17.74676 1.000 93.10161 159 LYS A C 1
ATOM 1202 O O . LYS A 1 160 ? -22.59989 -6.90409 16.74701 1.000 92.71126 159 LYS A O 1
ATOM 1208 N N . GLU A 1 161 ? -20.88400 -7.98941 17.71794 1.000 89.53534 160 GLU A N 1
ATOM 1209 C CA . GLU A 1 161 ? -20.12342 -8.02805 16.47443 1.000 82.19222 160 GLU A CA 1
ATOM 1210 C C . GLU A 1 161 ? -20.78445 -8.93287 15.44440 1.000 80.48481 160 GLU A C 1
ATOM 1211 O O . GLU A 1 161 ? -20.70759 -8.65905 14.24176 1.000 77.65253 160 GLU A O 1
ATOM 1217 N N . GLU A 1 162 ? -21.43594 -10.00733 15.89393 1.000 80.54655 161 GLU A N 1
ATOM 1218 C CA . GLU A 1 162 ? -22.18229 -10.86296 14.97804 1.000 90.81317 161 GLU A CA 1
ATOM 1219 C C . GLU A 1 162 ? -23.44709 -10.17832 14.48006 1.000 93.60786 161 GLU A C 1
ATOM 1220 O O . GLU A 1 162 ? -23.87567 -10.41787 13.34523 1.000 95.16941 161 GLU A O 1
ATOM 1226 N N . ALA A 1 163 ? -24.05282 -9.32489 15.30705 1.000 84.53255 162 ALA A N 1
ATOM 1227 C CA . ALA A 1 163 ? -25.30615 -8.68322 14.93139 1.000 67.60420 162 ALA A CA 1
ATOM 1228 C C . ALA A 1 163 ? -25.09734 -7.53883 13.94808 1.000 63.73635 162 ALA A C 1
ATOM 1229 O O . ALA A 1 163 ? -25.97604 -7.27576 13.11903 1.000 82.39691 162 ALA A O 1
ATOM 1231 N N . GLU A 1 164 ? -23.95397 -6.85293 14.02192 1.000 63.88719 163 GLU A N 1
ATOM 1232 C CA . GLU A 1 164 ? -23.67762 -5.76554 13.08759 1.000 69.28289 163 GLU A CA 1
ATOM 1233 C C . GLU A 1 164 ? -23.63023 -6.27738 11.65389 1.000 71.02186 163 GLU A C 1
ATOM 1234 O O . GLU A 1 164 ? -24.24266 -5.69432 10.75139 1.000 83.26536 163 GLU A O 1
ATOM 1240 N N . LYS A 1 165 ? -22.89900 -7.37012 11.42697 1.000 72.16043 164 LYS A N 1
ATOM 1241 C CA . LYS A 1 165 ? -22.82736 -7.95191 10.09137 1.000 87.28020 164 LYS A CA 1
ATOM 1242 C C . LYS A 1 165 ? -24.20351 -8.39582 9.61328 1.000 77.21055 164 LYS A C 1
ATOM 1243 O O . LYS A 1 165 ? -24.54288 -8.23402 8.43505 1.000 68.83512 164 LYS A O 1
ATOM 1249 N N . VAL A 1 166 ? -25.01294 -8.95080 10.51744 1.000 64.67507 165 VAL A N 1
ATOM 1250 C CA . VAL A 1 166 ? -26.39609 -9.27632 10.18029 1.000 57.09500 165 VAL A CA 1
ATOM 1251 C C . VAL A 1 166 ? -27.16056 -8.00996 9.81740 1.000 61.24393 165 VAL A C 1
ATOM 1252 O O . VAL A 1 166 ? -27.89198 -7.96648 8.82063 1.000 63.70139 165 VAL A O 1
ATOM 1256 N N . LEU A 1 167 ? -26.99344 -6.95425 10.61832 1.000 71.70702 166 LEU A N 1
ATOM 1257 C CA . LEU A 1 167 ? -27.65374 -5.68932 10.31588 1.000 62.47428 166 LEU A CA 1
ATOM 1258 C C . LEU A 1 167 ? -27.11578 -5.06813 9.03477 1.000 58.72602 166 LEU A C 1
ATOM 1259 O O . LEU A 1 167 ? -27.87119 -4.42607 8.29621 1.000 61.95507 166 LEU A O 1
ATOM 1264 N N . ARG A 1 168 ? -25.82346 -5.24618 8.75130 1.000 41.53873 167 ARG A N 1
ATOM 1265 C CA . ARG A 1 168 ? -25.29236 -4.78663 7.47396 1.000 59.32331 167 ARG A CA 1
ATOM 1266 C C . ARG A 1 168 ? -25.85007 -5.60569 6.31942 1.000 69.31367 167 ARG A C 1
ATOM 1267 O O . ARG A 1 168 ? -25.99716 -5.08920 5.20553 1.000 71.08201 167 ARG A O 1
ATOM 1275 N N . GLU A 1 169 ? -26.16846 -6.87799 6.56695 1.000 64.13628 168 GLU A N 1
ATOM 1276 C CA . GLU A 1 169 ? -26.74756 -7.71233 5.52126 1.000 66.29885 168 GLU A CA 1
ATOM 1277 C C . GLU A 1 169 ? -28.18668 -7.30948 5.23692 1.000 53.36199 168 GLU A C 1
ATOM 1278 O O . GLU A 1 169 ? -28.60683 -7.25993 4.07500 1.000 67.63543 168 GLU A O 1
ATOM 1284 N N . ALA A 1 170 ? -28.95788 -7.02184 6.28642 1.000 52.71924 169 ALA A N 1
ATOM 1285 C CA . ALA A 1 170 ? -30.31078 -6.51994 6.08599 1.000 58.93114 169 ALA A CA 1
ATOM 1286 C C . ALA A 1 170 ? -30.29954 -5.12319 5.48128 1.000 69.68016 169 ALA A C 1
ATOM 1287 O O . ALA A 1 170 ? -31.21232 -4.76937 4.72664 1.000 76.72420 169 ALA A O 1
ATOM 1289 N N . THR A 1 171 ? -29.27712 -4.32181 5.79338 1.000 65.18815 170 THR A N 1
ATOM 1290 C CA . THR A 1 171 ? -29.15427 -3.00649 5.17342 1.000 55.70735 170 THR A CA 1
ATOM 1291 C C . THR A 1 171 ? -28.96657 -3.12779 3.66644 1.000 54.54027 170 THR A C 1
ATOM 1292 O O . THR A 1 171 ? -29.55187 -2.35826 2.89520 1.000 59.68239 170 THR A O 1
ATOM 1296 N N . GLU A 1 172 ? -28.16240 -4.09835 3.22660 1.000 67.75562 171 GLU A N 1
ATOM 1297 C CA . GLU A 1 172 ? -27.97816 -4.30613 1.79548 1.000 66.55377 171 GLU A CA 1
ATOM 1298 C C . GLU A 1 172 ? -29.20002 -4.96373 1.16450 1.000 60.19014 171 GLU A C 1
ATOM 1299 O O . GLU A 1 172 ? -29.45897 -4.76984 -0.02855 1.000 69.97012 171 GLU A O 1
ATOM 1305 N N . LEU A 1 173 ? -29.96095 -5.73907 1.94193 1.000 48.90907 172 LEU A N 1
ATOM 1306 C CA . LEU A 1 173 ? -31.18467 -6.33634 1.41506 1.000 48.63579 172 LEU A CA 1
ATOM 1307 C C . LEU A 1 173 ? -32.27463 -5.28945 1.23403 1.000 58.05546 172 LEU A C 1
ATOM 1308 O O . LEU A 1 173 ? -33.05312 -5.35580 0.27532 1.000 72.91809 172 LEU A O 1
ATOM 1313 N N . ILE A 1 174 ? -32.34981 -4.32191 2.15233 1.000 57.93656 173 ILE A N 1
ATOM 1314 C CA . ILE A 1 174 ? -33.35218 -3.26478 2.04838 1.000 44.03703 173 ILE A CA 1
ATOM 1315 C C . ILE A 1 174 ? -33.15002 -2.46453 0.77028 1.000 43.92616 173 ILE A C 1
ATOM 1316 O O . ILE A 1 174 ? -34.10950 -2.16990 0.04754 1.000 65.80102 173 ILE A O 1
ATOM 1321 N N . LYS A 1 175 ? -31.89895 -2.11243 0.46255 1.000 40.75629 174 LYS A N 1
ATOM 1322 C CA . LYS A 1 175 ? -31.61851 -1.35222 -0.75175 1.000 46.90936 174 LYS A CA 1
ATOM 1323 C C . LYS A 1 175 ? -32.02242 -2.12783 -1.99964 1.000 57.50740 174 LYS A C 1
ATOM 1324 O O . LYS A 1 175 ? -32.59951 -1.55915 -2.93420 1.000 67.89598 174 LYS A O 1
ATOM 1330 N N . ARG A 1 176 ? -31.72175 -3.42785 -2.03405 1.000 55.65666 175 ARG A N 1
ATOM 1331 C CA . ARG A 1 176 ? -32.05915 -4.23967 -3.19975 1.000 70.97272 175 ARG A CA 1
ATOM 1332 C C . ARG A 1 176 ? -33.56888 -4.31229 -3.40027 1.000 63.87214 175 ARG A C 1
ATOM 1333 O O . ARG A 1 176 ? -34.06889 -4.12284 -4.51510 1.000 59.81532 175 ARG A O 1
ATOM 1341 N N . VAL A 1 177 ? -34.31302 -4.57721 -2.32528 1.000 51.09703 176 VAL A N 1
ATOM 1342 C CA . VAL A 1 177 ? -35.76838 -4.61043 -2.42218 1.000 55.71328 176 VAL A CA 1
ATOM 1343 C C . VAL A 1 177 ? -36.31343 -3.21692 -2.70864 1.000 61.36969 176 VAL A C 1
ATOM 1344 O O . VAL A 1 177 ? -37.30432 -3.06050 -3.43271 1.000 64.82559 176 VAL A O 1
ATOM 1348 N N . THR A 1 178 ? -35.67435 -2.18361 -2.15118 1.000 52.93706 177 THR A N 1
ATOM 1349 C CA . THR A 1 178 ? -36.09694 -0.81248 -2.42172 1.000 42.28835 177 THR A CA 1
ATOM 1350 C C . THR A 1 178 ? -35.99882 -0.48843 -3.90547 1.000 44.83338 177 THR A C 1
ATOM 1351 O O . THR A 1 178 ? -36.91964 0.10242 -4.48138 1.000 55.34735 177 THR A O 1
ATOM 1355 N N . GLU A 1 179 ? -34.89007 -0.87101 -4.54281 1.000 53.36103 178 GLU A N 1
ATOM 1356 C CA . GLU A 1 179 ? -34.73747 -0.60838 -5.96943 1.000 63.17568 178 GLU A CA 1
ATOM 1357 C C . GLU A 1 179 ? -35.77992 -1.36584 -6.78046 1.000 58.46035 178 GLU A C 1
ATOM 1358 O O . GLU A 1 179 ? -36.30442 -0.84263 -7.77092 1.000 52.30213 178 GLU A O 1
ATOM 1364 N N . LEU A 1 180 ? -36.09553 -2.59691 -6.37339 1.000 59.60864 179 LEU A N 1
ATOM 1365 C CA . LEU A 1 180 ? -37.15966 -3.34342 -7.03425 1.000 56.03492 179 LEU A CA 1
ATOM 1366 C C . LEU A 1 180 ? -38.50581 -2.65788 -6.84083 1.000 51.17519 179 LEU A C 1
ATOM 1367 O O . LEU A 1 180 ? -39.27843 -2.50181 -7.79301 1.000 59.59521 179 LEU A O 1
ATOM 1372 N N . LEU A 1 181 ? -38.80012 -2.23646 -5.60816 1.000 46.53950 180 LEU A N 1
ATOM 1373 C CA . LEU A 1 181 ? -40.05938 -1.55187 -5.33958 1.000 40.23844 180 LEU A CA 1
ATOM 1374 C C . LEU A 1 181 ? -40.13937 -0.23170 -6.09280 1.000 54.57989 180 LEU A C 1
ATOM 1375 O O . LEU A 1 181 ? -41.22015 0.17135 -6.53568 1.000 66.39075 180 LEU A O 1
ATOM 1380 N N . GLU A 1 182 ? -39.00591 0.45664 -6.24915 1.000 68.01486 181 GLU A N 1
ATOM 1381 C CA . GLU A 1 182 ? -38.99623 1.68917 -7.02808 1.000 53.89185 181 GLU A CA 1
ATOM 1382 C C . GLU A 1 182 ? -39.26640 1.41097 -8.50141 1.000 67.00750 181 GLU A C 1
ATOM 1383 O O . GLU A 1 182 ? -39.95784 2.18978 -9.16583 1.000 79.57545 181 GLU A O 1
ATOM 1389 N N . LYS A 1 183 ? -38.73325 0.30584 -9.02969 1.000 62.85625 182 LYS A N 1
ATOM 1390 C CA . LYS A 1 183 ? -39.00512 -0.04892 -10.41900 1.000 54.96362 182 LYS A CA 1
ATOM 1391 C C . LYS A 1 183 ? -40.46639 -0.42731 -10.61415 1.000 63.92365 182 LYS A C 1
ATOM 1392 O O . LYS A 1 183 ? -41.07529 -0.06851 -11.62868 1.000 73.20072 182 LYS A O 1
ATOM 1398 N N . ILE A 1 184 ? -41.04451 -1.15511 -9.65509 1.000 75.63097 183 ILE A N 1
ATOM 1399 C CA . ILE A 1 184 ? -42.45519 -1.52224 -9.74208 1.000 79.46888 183 ILE A CA 1
ATOM 1400 C C . ILE A 1 184 ? -43.33043 -0.27478 -9.72204 1.000 71.57619 183 ILE A C 1
ATOM 1401 O O . ILE A 1 184 ? -44.28796 -0.15603 -10.49471 1.000 85.86776 183 ILE A O 1
ATOM 1406 N N . ALA A 1 185 ? -43.00411 0.67760 -8.84780 1.000 59.21990 184 ALA A N 1
ATOM 1407 C CA . ALA A 1 185 ? -43.79614 1.89967 -8.75635 1.000 71.49737 184 ALA A CA 1
ATOM 1408 C C . ALA A 1 185 ? -43.59547 2.78537 -9.97950 1.000 73.33038 184 ALA A C 1
ATOM 1409 O O . ALA A 1 185 ? -44.55614 3.37738 -10.48655 1.000 86.59725 184 ALA A O 1
ATOM 1411 N N . LYS A 1 186 ? -42.35502 2.89774 -10.46053 1.000 76.17702 185 LYS A N 1
ATOM 1412 C CA . LYS A 1 186 ? -42.09374 3.65932 -11.67845 1.000 73.66076 185 LYS A CA 1
ATOM 1413 C C . LYS A 1 186 ? -42.88497 3.10051 -12.85257 1.000 76.95617 185 LYS A C 1
ATOM 1414 O O . LYS A 1 186 ? -43.53919 3.84621 -13.59060 1.000 90.95127 185 LYS A O 1
ATOM 1420 N N . ASN A 1 187 ? -42.83424 1.78485 -13.03819 1.000 64.85044 186 ASN A N 1
ATOM 1421 C CA . ASN A 1 187 ? -43.46928 1.11772 -14.16357 1.000 54.71080 186 ASN A CA 1
ATOM 1422 C C . ASN A 1 187 ? -44.90775 0.70640 -13.87595 1.000 68.73711 186 ASN A C 1
ATOM 1423 O O . ASN A 1 187 ? -45.50188 -0.02147 -14.67782 1.000 71.34177 186 ASN A O 1
ATOM 1428 N N . SER A 1 188 ? -45.47934 1.15666 -12.76171 1.000 60.70117 187 SER A N 1
ATOM 1429 C CA . SER A 1 188 ? -46.83449 0.76563 -12.39420 1.000 63.50361 187 SER A CA 1
ATOM 1430 C C . SER A 1 188 ? -47.84003 1.39225 -13.35195 1.000 72.37270 187 SER A C 1
ATOM 1431 O O . SER A 1 188 ? -47.89675 2.61872 -13.49108 1.000 92.17135 187 SER A O 1
ATOM 1434 N N . ASP A 1 189 ? -48.63367 0.54765 -14.01369 1.000 80.83527 188 ASP A N 1
ATOM 1435 C CA . ASP A 1 189 ? -49.66918 1.05604 -14.90676 1.000 76.40073 188 ASP A CA 1
ATOM 1436 C C . ASP A 1 189 ? -50.84363 1.62408 -14.11950 1.000 74.98296 188 ASP A C 1
ATOM 1437 O O . ASP A 1 189 ? -51.41909 2.64918 -14.50389 1.000 74.36270 188 ASP A O 1
ATOM 1442 N N . THR A 1 190 ? -51.21407 0.96961 -13.00465 1.000 80.62576 189 THR A N 1
ATOM 1443 C CA . THR A 1 190 ? -52.30426 1.43269 -12.16416 1.000 81.04458 189 THR A CA 1
ATOM 1444 C C . THR A 1 190 ? -51.76074 2.07017 -10.88863 1.000 87.83354 189 THR A C 1
ATOM 1445 O O . THR A 1 190 ? -50.67930 1.70636 -10.41333 1.000 91.75685 189 THR A O 1
ATOM 1449 N N . PRO A 1 191 ? -52.46867 3.05483 -10.32764 1.000 76.82334 190 PRO A N 1
ATOM 1450 C CA . PRO A 1 191 ? -51.99895 3.66352 -9.07321 1.000 75.55160 190 PRO A CA 1
ATOM 1451 C C . PRO A 1 191 ? -52.05086 2.72015 -7.88268 1.000 73.02195 190 PRO A C 1
ATOM 1452 O O . PRO A 1 191 ? -51.37709 2.98089 -6.87746 1.000 63.28713 190 PRO A O 1
ATOM 1456 N N . GLU A 1 192 ? -52.83228 1.64053 -7.95880 1.000 83.52038 191 GLU A N 1
ATOM 1457 C CA . GLU A 1 192 ? -52.90860 0.69972 -6.84588 1.000 78.16702 191 GLU A CA 1
ATOM 1458 C C . GLU A 1 192 ? -51.58303 -0.02067 -6.63510 1.000 70.91014 191 GLU A C 1
ATOM 1459 O O . GLU A 1 192 ? -51.13841 -0.19236 -5.49374 1.000 61.03698 191 GLU A O 1
ATOM 1465 N N . LEU A 1 193 ? -50.94016 -0.45355 -7.72244 1.000 60.69129 192 LEU A N 1
ATOM 1466 C CA . LEU A 1 193 ? -49.68633 -1.19021 -7.59477 1.000 68.45336 192 LEU A CA 1
ATOM 1467 C C . LEU A 1 193 ? -48.56679 -0.29776 -7.07463 1.000 68.70267 192 LEU A C 1
ATOM 1468 O O . LEU A 1 193 ? -47.70981 -0.75125 -6.30656 1.000 71.88606 192 LEU A O 1
ATOM 1473 N N . ALA A 1 194 ? -48.55284 0.97189 -7.48436 1.000 66.70426 193 ALA A N 1
ATOM 1474 C CA . ALA A 1 194 ? -47.53913 1.89218 -6.98129 1.000 67.17165 193 ALA A CA 1
ATOM 1475 C C . ALA A 1 194 ? -47.73088 2.16055 -5.49486 1.000 53.35030 193 ALA A C 1
ATOM 1476 O O . ALA A 1 194 ? -46.75308 2.31721 -4.75383 1.000 62.48547 193 ALA A O 1
ATOM 1478 N N . LEU A 1 195 ? -48.98461 2.21317 -5.04193 1.000 59.37120 194 LEU A N 1
ATOM 1479 C CA . LEU A 1 195 ? -49.24966 2.42309 -3.62426 1.000 62.20398 194 LEU A CA 1
ATOM 1480 C C . LEU A 1 195 ? -48.86270 1.19766 -2.80739 1.000 71.07062 194 LEU A C 1
ATOM 1481 O O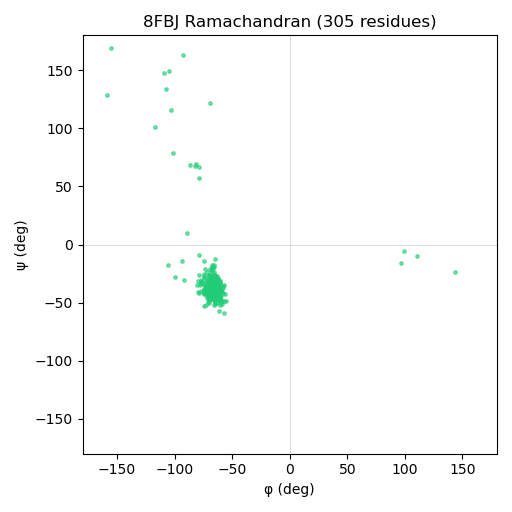 . LEU A 1 195 ? -48.36839 1.32815 -1.68167 1.000 68.07751 194 LEU A O 1
ATOM 1486 N N . ARG A 1 196 ? -49.07641 -0.00029 -3.35980 1.000 77.11058 195 ARG A N 1
ATOM 1487 C CA . ARG A 1 196 ? -48.65070 -1.21596 -2.67602 1.000 67.93370 195 ARG A CA 1
ATOM 1488 C C . ARG A 1 196 ? -47.13469 -1.26193 -2.53185 1.000 66.25051 195 ARG A C 1
ATOM 1489 O O . ARG A 1 196 ? -46.61677 -1.70003 -1.49840 1.000 67.99571 195 ARG A O 1
ATOM 1497 N N . ALA A 1 197 ? -46.40542 -0.82022 -3.56101 1.000 62.95021 196 ALA A N 1
ATOM 1498 C CA . ALA A 1 197 ? -44.95794 -0.70312 -3.43722 1.000 52.27196 196 ALA A CA 1
ATOM 1499 C C . ALA A 1 197 ? -44.58860 0.36579 -2.41899 1.000 54.81640 196 ALA A C 1
ATOM 1500 O O . ALA A 1 197 ? -43.59825 0.22415 -1.69414 1.000 50.98053 196 ALA A O 1
ATOM 1502 N N . ALA A 1 198 ? -45.37250 1.44623 -2.35411 1.000 49.36701 197 ALA A N 1
ATOM 1503 C CA . ALA A 1 198 ? -45.10185 2.50100 -1.38498 1.000 45.34411 197 ALA A CA 1
ATOM 1504 C C . ALA A 1 198 ? -45.35834 2.03488 0.04095 1.000 45.04409 197 ALA A C 1
ATOM 1505 O O . ALA A 1 198 ? -44.66526 2.47232 0.96520 1.000 51.56512 197 ALA A O 1
ATOM 1507 N N . GLU A 1 199 ? -46.34501 1.15826 0.24132 1.000 48.44761 198 GLU A N 1
ATOM 1508 C CA . GLU A 1 199 ? -46.59512 0.62406 1.57557 1.000 48.99128 198 GLU A CA 1
ATOM 1509 C C . GLU A 1 199 ? -45.42263 -0.22079 2.05415 1.000 45.69057 198 GLU A C 1
ATOM 1510 O O . GLU A 1 199 ? -45.06046 -0.18094 3.23552 1.000 49.76510 198 GLU A O 1
ATOM 1516 N N . LEU A 1 200 ? -44.81489 -0.99115 1.14795 1.000 54.41715 199 LEU A N 1
ATOM 1517 C CA . LEU A 1 200 ? -43.63029 -1.76397 1.50684 1.000 54.63971 199 LEU A CA 1
ATOM 1518 C C . LEU A 1 200 ? -42.41157 -0.86374 1.66204 1.000 54.20881 199 LEU A C 1
ATOM 1519 O O . LEU A 1 200 ? -41.54578 -1.12226 2.50636 1.000 58.41397 199 LEU A O 1
ATOM 1524 N N . LEU A 1 201 ? -42.32241 0.19364 0.85136 1.000 49.97988 200 LEU A N 1
ATOM 1525 C CA . LEU A 1 201 ? -41.22107 1.13996 0.99305 1.000 45.73049 200 LEU A CA 1
ATOM 1526 C C . LEU A 1 201 ? -41.27468 1.84474 2.34206 1.000 46.02686 200 LEU A C 1
ATOM 1527 O O . LEU A 1 201 ? -40.23394 2.10571 2.95613 1.000 58.54912 200 LEU A O 1
ATOM 1532 N N . VAL A 1 202 ? -42.48104 2.16239 2.81886 1.000 31.34067 201 VAL A N 1
ATOM 1533 C CA . VAL A 1 202 ? -42.62742 2.73419 4.15365 1.000 29.34925 201 VAL A CA 1
ATOM 1534 C C . VAL A 1 202 ? -42.15732 1.74434 5.20937 1.000 31.84927 201 VAL A C 1
ATOM 1535 O O . VAL A 1 202 ? -41.60026 2.13870 6.24159 1.000 46.31414 201 VAL A O 1
ATOM 1539 N N . ARG A 1 203 ? -42.34739 0.44741 4.96362 1.000 43.94001 202 ARG A N 1
ATOM 1540 C CA . ARG A 1 203 ? -41.88050 -0.56156 5.90751 1.000 45.88605 202 ARG A CA 1
ATOM 1541 C C . ARG A 1 203 ? -40.36698 -0.72731 5.84979 1.000 41.65943 202 ARG A C 1
ATOM 1542 O O . ARG A 1 203 ? -39.71747 -0.85730 6.89315 1.000 51.82645 202 ARG A O 1
ATOM 1550 N N . LEU A 1 204 ? -39.78981 -0.72397 4.64450 1.000 35.51335 203 LEU A N 1
ATOM 1551 C CA . LEU A 1 204 ? -38.34010 -0.83712 4.52138 1.000 46.29166 203 LEU A CA 1
ATOM 1552 C C . LEU A 1 204 ? -37.63172 0.31912 5.21056 1.000 49.61866 203 LEU A C 1
ATOM 1553 O O . LEU A 1 204 ? -36.52301 0.14765 5.72962 1.000 59.19885 203 LEU A O 1
ATOM 1558 N N . ILE A 1 205 ? -38.25472 1.49756 5.22990 1.000 39.36050 204 ILE A N 1
ATOM 1559 C CA . ILE A 1 205 ? -37.69153 2.62209 5.96865 1.000 36.05762 204 ILE A CA 1
ATOM 1560 C C . ILE A 1 205 ? -37.75079 2.35252 7.46543 1.000 38.85810 204 ILE A C 1
ATOM 1561 O O . ILE A 1 205 ? -36.78358 2.59942 8.19705 1.000 55.33778 204 ILE A O 1
ATOM 1566 N N . LYS A 1 206 ? -38.88779 1.84256 7.94663 1.000 40.60296 205 LYS A N 1
ATOM 1567 C CA . LYS A 1 206 ? -39.00376 1.52297 9.36479 1.000 41.05668 205 LYS A CA 1
ATOM 1568 C C . LYS A 1 206 ? -38.06576 0.38657 9.74734 1.000 43.81630 205 LYS A C 1
ATOM 1569 O O . LYS A 1 206 ? -37.49948 0.38534 10.84663 1.000 50.05151 205 LYS A O 1
ATOM 1575 N N . LEU A 1 207 ? -37.89453 -0.59306 8.85572 1.000 35.20813 206 LEU A N 1
ATOM 1576 C CA . LEU A 1 207 ? -36.86813 -1.60682 9.07149 1.000 39.77046 206 LEU A CA 1
ATOM 1577 C C . LEU A 1 207 ? -35.48781 -0.97110 9.12573 1.000 53.94920 206 LEU A C 1
ATOM 1578 O O . LEU A 1 207 ? -34.67379 -1.30031 9.99749 1.000 72.35148 206 LEU A O 1
ATOM 1583 N N . LEU A 1 208 ? -35.21378 -0.04645 8.20334 1.000 46.17155 207 LEU A N 1
ATOM 1584 C CA . LEU A 1 208 ? -33.94450 0.66824 8.21671 1.000 42.25441 207 LEU A CA 1
ATOM 1585 C C . LEU A 1 208 ? -33.77857 1.47578 9.49835 1.000 41.17929 207 LEU A C 1
ATOM 1586 O O . LEU A 1 208 ? -32.65319 1.65900 9.97674 1.000 41.47910 207 LEU A O 1
ATOM 1591 N N . ILE A 1 209 ? -34.88432 1.94889 10.07737 1.000 33.03606 208 ILE A N 1
ATOM 1592 C CA . ILE A 1 209 ? -34.81145 2.67593 11.34148 1.000 35.87244 208 ILE A CA 1
ATOM 1593 C C . ILE A 1 209 ? -34.49753 1.72241 12.48812 1.000 51.76775 208 ILE A C 1
ATOM 1594 O O . ILE A 1 209 ? -33.63536 2.00086 13.33011 1.000 57.37896 208 ILE A O 1
ATOM 1599 N N . GLU A 1 210 ? -35.19442 0.58358 12.54002 1.000 39.47641 209 GLU A N 1
ATOM 1600 C CA . GLU A 1 210 ? -34.93608 -0.38551 13.59942 1.000 44.93373 209 GLU A CA 1
ATOM 1601 C C . GLU A 1 210 ? -33.51199 -0.92135 13.53091 1.000 55.70887 209 GLU A C 1
ATOM 1602 O O . GLU A 1 210 ? -32.93271 -1.27224 14.56414 1.000 65.71010 209 GLU A O 1
ATOM 1608 N N . ILE A 1 211 ? -32.92966 -0.99091 12.33179 1.000 47.05940 210 ILE A N 1
ATOM 1609 C CA . ILE A 1 211 ? -31.51230 -1.32277 12.22405 1.000 43.71138 210 ILE A CA 1
ATOM 1610 C C . ILE A 1 211 ? -30.66822 -0.23230 12.86946 1.000 58.64979 210 ILE A C 1
ATOM 1611 O O . ILE A 1 211 ? -29.71297 -0.51654 13.60129 1.000 60.41583 210 ILE A O 1
ATOM 1616 N N . ALA A 1 212 ? -31.02114 1.03131 12.62201 1.000 53.88079 211 ALA A N 1
ATOM 1617 C CA . ALA A 1 212 ? -30.24969 2.14395 13.16757 1.000 60.79984 211 ALA A CA 1
ATOM 1618 C C . ALA A 1 212 ? -30.28135 2.14623 14.69087 1.000 59.91495 211 ALA A C 1
ATOM 1619 O O . ALA A 1 212 ? -29.24238 2.30458 15.34198 1.000 70.37858 211 ALA A O 1
ATOM 1621 N N . LYS A 1 213 ? -31.46755 1.97760 15.28140 1.000 42.74063 212 LYS A N 1
ATOM 1622 C CA . LYS A 1 213 ? -31.55491 1.92748 16.73766 1.000 48.70915 212 LYS A CA 1
ATOM 1623 C C . LYS A 1 213 ? -30.79069 0.73233 17.29130 1.000 57.12101 212 LYS A C 1
ATOM 1624 O O . LYS A 1 213 ? -30.10033 0.84512 18.31108 1.000 60.64860 212 LYS A O 1
ATOM 1630 N N . LEU A 1 214 ? -30.90102 -0.42371 16.63270 1.000 51.19563 213 LEU A N 1
ATOM 1631 C CA . LEU A 1 214 ? -30.12500 -1.58188 17.06174 1.000 65.51415 213 LEU A CA 1
ATOM 1632 C C . LEU A 1 214 ? -28.63532 -1.34107 16.86531 1.000 68.69056 213 LEU A C 1
ATOM 1633 O O . LEU A 1 214 ? -27.81446 -1.78321 17.67756 1.000 85.29017 213 LEU A O 1
ATOM 1638 N N . LEU A 1 215 ? -28.26494 -0.63734 15.79315 1.000 47.78041 214 LEU A N 1
ATOM 1639 C CA . LEU A 1 215 ? -26.86774 -0.26027 15.62005 1.000 56.32519 214 LEU A CA 1
ATOM 1640 C C . LEU A 1 215 ? -26.42454 0.72716 16.69079 1.000 65.96448 214 LEU A C 1
ATOM 1641 O O . LEU A 1 215 ? -25.26098 0.70539 17.10774 1.000 73.17177 214 LEU A O 1
ATOM 1646 N N . GLN A 1 216 ? -27.33233 1.59096 17.15085 1.000 60.22267 215 GLN A N 1
ATOM 1647 C CA . GLN A 1 216 ? -27.00275 2.48434 18.25608 1.000 52.49596 215 GLN A CA 1
ATOM 1648 C C . GLN A 1 216 ? -26.83988 1.70990 19.55701 1.000 68.63653 215 GLN A C 1
ATOM 1649 O O . GLN A 1 216 ? -25.97670 2.04086 20.37816 1.000 64.48299 215 GLN A O 1
ATOM 1655 N N . GLU A 1 217 ? -27.65837 0.67335 19.76242 1.000 75.15468 216 GLU A N 1
ATOM 1656 C CA . GLU A 1 217 ? -27.55144 -0.11538 20.98595 1.000 68.64450 216 GLU A CA 1
ATOM 1657 C C . GLU A 1 217 ? -26.23620 -0.88387 21.05014 1.000 67.15526 216 GLU A C 1
ATOM 1658 O O . GLU A 1 217 ? -25.70704 -1.11194 22.14405 1.000 71.09081 216 GLU A O 1
ATOM 1664 N N . GLN A 1 218 ? -25.69558 -1.29195 19.89944 1.000 71.05267 217 GLN A N 1
ATOM 1665 C CA . GLN A 1 218 ? -24.39567 -1.95320 19.89475 1.000 71.31873 217 GLN A CA 1
ATOM 1666 C C . GLN A 1 218 ? -23.27452 -0.97332 20.20809 1.000 71.72800 217 GLN A C 1
ATOM 1667 O O . GLN A 1 218 ? -22.24006 -1.36795 20.75743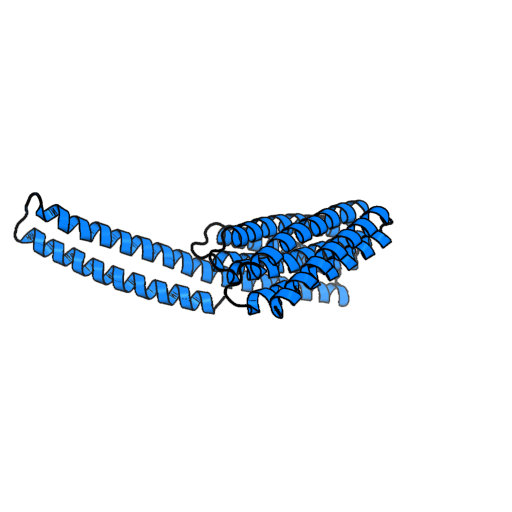 1.000 72.08553 217 GLN A O 1
ATOM 1673 N N . GLY A 1 219 ? -23.46431 0.29987 19.87546 1.000 77.73415 218 GLY A N 1
ATOM 1674 C CA . GLY A 1 219 ? -22.42537 1.30422 19.96824 1.000 81.80423 218 GLY A CA 1
ATOM 1675 C C . GLY A 1 219 ? -21.93531 1.79381 18.62396 1.000 83.49901 218 GLY A C 1
ATOM 1676 O O . GLY A 1 219 ? -21.18959 2.78037 18.57304 1.000 96.15234 218 GLY A O 1
ATOM 1677 N N . ASN A 1 220 ? -22.33710 1.14225 17.53296 1.000 82.01147 219 ASN A N 1
ATOM 1678 C CA . ASN A 1 220 ? -21.93082 1.53887 16.18633 1.000 86.29580 219 ASN A CA 1
ATOM 1679 C C . ASN A 1 220 ? -22.74486 2.74211 15.70460 1.000 88.96057 219 ASN A C 1
ATOM 1680 O O . ASN A 1 220 ? -23.40070 2.71646 14.66301 1.000 92.02758 219 ASN A O 1
ATOM 1685 N N . LYS A 1 221 ? -22.67751 3.81890 16.49295 1.000 84.27042 220 LYS A N 1
ATOM 1686 C CA . LYS A 1 221 ? -23.32525 5.07226 16.13137 1.000 78.36353 220 LYS A CA 1
ATOM 1687 C C . LYS A 1 221 ? -22.72105 5.70414 14.88798 1.000 85.01238 220 LYS A C 1
ATOM 1688 O O . LYS A 1 221 ? -23.30927 6.64513 14.34625 1.000 95.25283 220 LYS A O 1
ATOM 1690 N N . GLU A 1 222 ? -21.56041 5.22652 14.44016 1.000 88.89199 221 GLU A N 1
ATOM 1691 C CA . GLU A 1 222 ? -20.96389 5.73304 13.21249 1.000 94.20212 221 GLU A CA 1
ATOM 1692 C C . GLU A 1 222 ? -21.64899 5.17973 11.97044 1.000 80.46198 221 GLU A C 1
ATOM 1693 O O . GLU A 1 222 ? -21.73761 5.88170 10.95821 1.000 76.94976 221 GLU A O 1
ATOM 1699 N N . GLU A 1 223 ? -22.14738 3.94452 12.02594 1.000 84.88100 222 GLU A N 1
ATOM 1700 C CA . GLU A 1 223 ? -22.83753 3.35449 10.88429 1.000 99.34598 222 GLU A CA 1
ATOM 1701 C C . GLU A 1 223 ? -24.34056 3.58890 10.91295 1.000 79.52631 222 GLU A C 1
ATOM 1702 O O . GLU A 1 223 ? -24.96550 3.66101 9.84817 1.000 80.04591 222 GLU A O 1
ATOM 1708 N N . ALA A 1 224 ? -24.93978 3.69716 12.10176 1.000 72.95432 223 ALA A N 1
ATOM 1709 C CA . ALA A 1 224 ? -26.35562 4.03976 12.17711 1.000 62.85536 223 ALA A CA 1
ATOM 1710 C C . ALA A 1 224 ? -26.62021 5.41562 11.58199 1.000 65.14150 223 ALA A C 1
ATOM 1711 O O . ALA A 1 224 ? -27.71550 5.67253 11.06960 1.000 62.24751 223 ALA A O 1
ATOM 1713 N N . GLU A 1 225 ? -25.63174 6.31006 11.64459 1.000 70.65950 224 GLU A N 1
ATOM 1714 C CA . GLU A 1 225 ? -25.71330 7.57212 10.91793 1.000 73.59880 224 GLU A CA 1
ATOM 1715 C C . GLU A 1 225 ? -25.86755 7.32461 9.42323 1.000 63.47822 224 GLU A C 1
ATOM 1716 O O . GLU A 1 225 ? -26.76276 7.87881 8.77522 1.000 66.63592 224 GLU A O 1
ATOM 1722 N N . LYS A 1 226 ? -24.99119 6.48813 8.86216 1.000 64.15425 225 LYS A N 1
ATOM 1723 C CA . LYS A 1 226 ? -25.07825 6.15431 7.44453 1.000 73.84345 225 LYS A CA 1
ATOM 1724 C C . LYS A 1 226 ? -26.40767 5.48715 7.11974 1.000 65.84828 225 LYS A C 1
ATOM 1725 O O . LYS A 1 226 ? -27.00300 5.74680 6.06658 1.000 63.14414 225 LYS A O 1
ATOM 1731 N N . VAL A 1 227 ? -26.89021 4.62498 8.01645 1.000 62.08045 226 VAL A N 1
ATOM 1732 C CA . VAL A 1 227 ? -28.15342 3.93262 7.78495 1.000 65.11608 226 VAL A CA 1
ATOM 1733 C C . VAL A 1 227 ? -29.31768 4.91553 7.81538 1.000 78.85769 226 VAL A C 1
ATOM 1734 O O . VAL A 1 227 ? -30.23212 4.84317 6.98456 1.000 70.76342 226 VAL A O 1
ATOM 1738 N N . LEU A 1 228 ? -29.30313 5.85215 8.76662 1.000 70.12419 227 LEU A N 1
ATOM 1739 C CA . LEU A 1 228 ? -30.34498 6.87261 8.80496 1.000 64.45882 227 LEU A CA 1
ATOM 1740 C C . LEU A 1 228 ? -30.26497 7.80015 7.59983 1.000 59.52132 227 LEU A C 1
ATOM 1741 O O . LEU A 1 228 ? -31.28174 8.37175 7.19029 1.000 63.59372 227 LEU A O 1
ATOM 1746 N N . ARG A 1 229 ? -29.07354 7.96447 7.02142 1.000 62.05331 228 ARG A N 1
ATOM 1747 C CA . ARG A 1 229 ? -28.96151 8.73202 5.78660 1.000 64.31753 228 ARG A CA 1
ATOM 1748 C C . ARG A 1 229 ? -29.63894 8.01542 4.62625 1.000 67.26263 228 ARG A C 1
ATOM 1749 O O . ARG A 1 229 ? -30.16636 8.66675 3.71701 1.000 62.87386 228 ARG A O 1
ATOM 1757 N N . GLU A 1 230 ? -29.64693 6.68208 4.64482 1.000 81.42488 229 GLU A N 1
ATOM 1758 C CA . GLU A 1 230 ? -30.35214 5.93169 3.61363 1.000 71.76159 229 GLU A CA 1
ATOM 1759 C C . GLU A 1 230 ? -31.85598 5.92364 3.84659 1.000 64.54783 229 GLU A C 1
ATOM 1760 O O . GLU A 1 230 ? -32.62887 5.92919 2.88219 1.000 70.45001 229 GLU A O 1
ATOM 1766 N N . ALA A 1 231 ? -32.28682 5.92226 5.10828 1.000 70.88713 230 ALA A N 1
ATOM 1767 C CA . ALA A 1 231 ? -33.71382 6.00510 5.40114 1.000 69.79033 230 ALA A CA 1
ATOM 1768 C C . ALA A 1 231 ? -34.25919 7.38518 5.05779 1.000 53.07698 230 ALA A C 1
ATOM 1769 O O . ALA A 1 231 ? -35.33005 7.50872 4.45161 1.000 58.23397 230 ALA A O 1
ATOM 1771 N N . THR A 1 232 ? -33.52338 8.43748 5.42520 1.000 55.07253 231 THR A N 1
ATOM 1772 C CA . THR A 1 232 ? -33.96322 9.79347 5.11264 1.000 60.66819 231 THR A CA 1
ATOM 1773 C C . THR A 1 232 ? -33.99124 10.02879 3.60665 1.000 63.80251 231 THR A C 1
ATOM 1774 O O . THR A 1 232 ? -34.87566 10.72648 3.09600 1.000 67.21704 231 THR A O 1
ATOM 1778 N N . LYS A 1 233 ? -33.03383 9.45060 2.87792 1.000 61.51579 232 LYS A N 1
ATOM 1779 C CA . LYS A 1 233 ? -33.06246 9.53246 1.42119 1.000 59.99786 232 LYS A CA 1
ATOM 1780 C C . LYS A 1 233 ? -34.26137 8.78240 0.85726 1.000 58.97989 232 LYS A C 1
ATOM 1781 O O . LYS A 1 233 ? -34.95977 9.28235 -0.03183 1.000 62.14642 232 LYS A O 1
ATOM 1787 N N . MET A 1 234 ? -34.51408 7.57432 1.36711 1.000 62.47864 233 MET A N 1
ATOM 1788 C CA . MET A 1 234 ? -35.61432 6.76756 0.85172 1.000 55.20590 233 MET A CA 1
ATOM 1789 C C . MET A 1 234 ? -36.95993 7.42815 1.12065 1.000 56.15078 233 MET A C 1
ATOM 1790 O O . MET A 1 234 ? -37.87037 7.34711 0.28985 1.000 62.69475 233 MET A O 1
ATOM 1795 N N . ILE A 1 235 ? -37.10671 8.08680 2.27423 1.000 57.25547 234 ILE A N 1
ATOM 1796 C CA . ILE A 1 235 ? -38.35367 8.78790 2.57463 1.000 48.93799 234 ILE A CA 1
ATOM 1797 C C . ILE A 1 235 ? -38.62678 9.85808 1.52654 1.000 50.54835 234 ILE A C 1
ATOM 1798 O O . ILE A 1 235 ? -39.77054 10.04727 1.09290 1.000 59.61998 234 ILE A O 1
ATOM 1803 N N . ILE A 1 236 ? -37.58077 10.56305 1.09035 1.000 55.79102 235 ILE A N 1
ATOM 1804 C CA . ILE A 1 236 ? -37.74711 11.59876 0.07397 1.000 60.48141 235 ILE A CA 1
ATOM 1805 C C . ILE A 1 236 ? -38.25685 10.98811 -1.22893 1.000 61.61066 235 ILE A C 1
ATOM 1806 O O . ILE A 1 236 ? -39.19364 11.50189 -1.84842 1.000 63.80678 235 ILE A O 1
ATOM 1811 N N . ARG A 1 237 ? -37.64738 9.87864 -1.65415 1.000 59.02748 236 ARG A N 1
ATOM 1812 C CA . ARG A 1 237 ? -38.10198 9.19856 -2.86574 1.000 66.18995 236 ARG A CA 1
ATOM 1813 C C . ARG A 1 237 ? -39.55072 8.74817 -2.73039 1.000 60.98830 236 ARG A C 1
ATOM 1814 O O . ARG A 1 237 ? -40.36632 8.95688 -3.63699 1.000 46.52667 236 ARG A O 1
ATOM 1822 N N . VAL A 1 238 ? -39.88531 8.11824 -1.60165 1.000 57.55150 237 VAL A N 1
ATOM 1823 C CA . VAL A 1 238 ? -41.24857 7.64122 -1.38517 1.000 52.27832 237 VAL A CA 1
ATOM 1824 C C . VAL A 1 238 ? -42.22215 8.80832 -1.35732 1.000 61.92376 237 VAL A C 1
ATOM 1825 O O . VAL A 1 238 ? -43.31706 8.73907 -1.93166 1.000 68.56995 237 VAL A O 1
ATOM 1829 N N . ALA A 1 239 ? -41.84154 9.90202 -0.69271 1.000 62.18567 238 ALA A N 1
ATOM 1830 C CA . ALA A 1 239 ? -42.70857 11.07235 -0.63845 1.000 61.83302 238 ALA A CA 1
ATOM 1831 C C . ALA A 1 239 ? -42.93725 11.65091 -2.02756 1.000 59.29985 238 ALA A C 1
ATOM 1832 O O . ALA A 1 239 ? -44.05780 12.05038 -2.36265 1.000 53.00847 238 ALA A O 1
ATOM 1834 N N . GLN A 1 240 ? -41.88351 11.71044 -2.84807 1.000 54.58047 239 GLN A N 1
ATOM 1835 C CA . GLN A 1 240 ? -42.06623 12.07181 -4.25008 1.000 48.94883 239 GLN A CA 1
ATOM 1836 C C . GLN A 1 240 ? -43.05647 11.13225 -4.92195 1.000 62.40209 239 GLN A C 1
ATOM 1837 O O . GLN A 1 240 ? -43.92610 11.57089 -5.68287 1.000 67.60900 239 GLN A O 1
ATOM 1843 N N . LEU A 1 241 ? -42.94886 9.83392 -4.63453 1.000 58.36454 240 LEU A N 1
ATOM 1844 C CA . LEU A 1 241 ? -43.87597 8.86503 -5.20563 1.000 65.99229 240 LEU A CA 1
ATOM 1845 C C . LEU A 1 241 ? -45.27563 9.02852 -4.62757 1.000 58.91261 240 LEU A C 1
ATOM 1846 O O . LEU A 1 241 ? -46.26365 9.00951 -5.37039 1.000 59.19026 240 LEU A O 1
ATOM 1851 N N . LEU A 1 242 ? -45.37851 9.19155 -3.30550 1.000 52.92701 241 LEU A N 1
ATOM 1852 C CA . LEU A 1 242 ? -46.68725 9.29849 -2.66774 1.000 56.78724 241 LEU A CA 1
ATOM 1853 C C . LEU A 1 242 ? -47.44124 10.53554 -3.13844 1.000 62.96024 241 LEU A C 1
ATOM 1854 O O . LEU A 1 242 ? -48.65320 10.47770 -3.37395 1.000 63.48103 241 LEU A O 1
ATOM 1859 N N . VAL A 1 243 ? -46.74445 11.66426 -3.27899 1.000 68.10020 242 VAL A N 1
ATOM 1860 C CA . VAL A 1 243 ? -47.39803 12.88029 -3.75051 1.000 48.69651 242 VAL A CA 1
ATOM 1861 C C . VAL A 1 243 ? -47.83849 12.72114 -5.20164 1.000 53.09054 242 VAL A C 1
ATOM 1862 O O . VAL A 1 243 ? -48.90118 13.21316 -5.59821 1.000 50.93630 242 VAL A O 1
ATOM 1866 N N . LYS A 1 244 ? -47.04959 12.00822 -6.00956 1.000 67.60424 243 LYS A N 1
ATOM 1867 C CA . LYS A 1 244 ? -47.42173 11.80207 -7.40600 1.000 67.52111 243 LYS A CA 1
ATOM 1868 C C . LYS A 1 244 ? -48.59342 10.83644 -7.53485 1.000 69.48879 243 LYS A C 1
ATOM 1869 O O . LYS A 1 244 ? -49.44838 11.00717 -8.41107 1.000 79.67794 243 LYS A O 1
ATOM 1875 N N . ILE A 1 245 ? -48.64668 9.81055 -6.68180 1.000 75.24782 244 ILE A N 1
ATOM 1876 C CA . ILE A 1 245 ? -49.76407 8.87025 -6.72728 1.000 74.10457 244 ILE A CA 1
ATOM 1877 C C . ILE A 1 245 ? -51.06672 9.57758 -6.37579 1.000 69.97584 244 ILE A C 1
ATOM 1878 O O . ILE A 1 245 ? -52.09988 9.37085 -7.02455 1.000 79.03609 244 ILE A O 1
ATOM 1883 N N . ALA A 1 246 ? -51.03391 10.43935 -5.35716 1.000 62.64176 245 ALA A N 1
ATOM 1884 C CA . ALA A 1 246 ? -52.24758 11.12760 -4.93222 1.000 62.63975 245 ALA A CA 1
ATOM 1885 C C . ALA A 1 246 ? -52.64813 12.23251 -5.90301 1.000 74.85760 245 ALA A C 1
ATOM 1886 O O . ALA A 1 246 ? -53.84140 12.52448 -6.04345 1.000 85.66422 245 ALA A O 1
ATOM 1888 N N . LYS A 1 247 ? -51.67719 12.86306 -6.56943 1.000 75.55691 246 LYS A N 1
ATOM 1889 C CA . LYS A 1 247 ? -52.00391 13.87783 -7.56793 1.000 61.23691 246 LYS A CA 1
ATOM 1890 C C . LYS A 1 247 ? -52.83587 13.28443 -8.69643 1.000 68.36413 246 LYS A C 1
ATOM 1891 O O . LYS A 1 247 ? -53.90356 13.80440 -9.03957 1.000 103.14599 246 LYS A O 1
ATOM 1897 N N . ASN A 1 248 ? -52.35772 12.18960 -9.28571 1.000 67.45321 247 ASN A N 1
ATOM 1898 C CA . ASN A 1 248 ? -53.04869 11.51650 -10.38235 1.000 72.45686 247 ASN A CA 1
ATOM 1899 C C . ASN A 1 248 ? -53.76346 10.30077 -9.80174 1.000 85.97149 247 ASN A C 1
ATOM 1900 O O . ASN A 1 248 ? -53.30998 9.16174 -9.90932 1.000 100.09402 247 ASN A O 1
ATOM 1905 N N . SER A 1 249 ? -54.90418 10.56044 -9.17221 1.000 95.48186 248 SER A N 1
ATOM 1906 C CA . SER A 1 249 ? -55.64095 9.54414 -8.43295 1.000 106.68311 248 SER A CA 1
ATOM 1907 C C . SER A 1 249 ? -56.84779 9.07985 -9.23871 1.000 114.86738 248 SER A C 1
ATOM 1908 O O . SER A 1 249 ? -57.75458 9.87293 -9.51977 1.000 107.41772 248 SER A O 1
ATOM 1911 N N . ASP A 1 250 ? -56.84551 7.79895 -9.61905 1.000 122.27870 249 ASP A N 1
ATOM 1912 C CA . ASP A 1 250 ? -58.03616 7.18536 -10.19857 1.000 113.75580 249 ASP A CA 1
ATOM 1913 C C . ASP A 1 250 ? -59.22131 7.31352 -9.24678 1.000 124.41776 249 ASP A C 1
ATOM 1914 O O . ASP A 1 250 ? -60.25783 7.89328 -9.59155 1.000 141.42462 249 ASP A O 1
ATOM 1919 N N . GLU A 1 251 ? -59.08390 6.76764 -8.03774 1.000 115.89390 250 GLU A N 1
ATOM 1920 C CA . GLU A 1 251 ? -60.04284 6.98418 -6.96816 1.000 110.79449 250 GLU A CA 1
ATOM 1921 C C . GLU A 1 251 ? -59.43249 7.86829 -5.88510 1.000 107.24953 250 GLU A C 1
ATOM 1922 O O . GLU A 1 251 ? -58.22067 7.82122 -5.65084 1.000 105.96492 250 GLU A O 1
ATOM 1928 N N . PRO A 1 252 ? -60.24088 8.69040 -5.20716 1.000 115.01698 251 PRO A N 1
ATOM 1929 C CA . PRO A 1 252 ? -59.69600 9.49347 -4.10098 1.000 106.85526 251 PRO A CA 1
ATOM 1930 C C . PRO A 1 252 ? -59.22281 8.65743 -2.92537 1.000 103.59942 251 PRO A C 1
ATOM 1931 O O . PRO A 1 252 ? -58.45604 9.16432 -2.09679 1.000 94.33129 251 PRO A O 1
ATOM 1935 N N . GLU A 1 253 ? -59.65159 7.39608 -2.82558 1.000 104.07165 252 GLU A N 1
ATOM 1936 C CA . GLU A 1 253 ? -59.18820 6.54201 -1.73785 1.000 98.97573 252 GLU A CA 1
ATOM 1937 C C . GLU A 1 253 ? -57.69159 6.28163 -1.83270 1.000 96.91647 252 GLU A C 1
ATOM 1938 O O . GLU A 1 253 ? -57.04074 6.01921 -0.81441 1.000 92.57885 252 GLU A O 1
ATOM 1944 N N . LEU A 1 254 ? -57.13120 6.34757 -3.04316 1.000 97.64621 253 LEU A N 1
ATOM 1945 C CA . LEU A 1 254 ? -55.69199 6.20039 -3.21989 1.000 97.96667 253 LEU A CA 1
ATOM 1946 C C . LEU A 1 254 ? -54.92466 7.41210 -2.71129 1.000 88.33918 253 LEU A C 1
ATOM 1947 O O . LEU A 1 254 ? -53.73868 7.29037 -2.38535 1.000 88.62122 253 LEU A O 1
ATOM 1952 N N . ALA A 1 255 ? -55.57302 8.57494 -2.64114 1.000 78.61842 254 ALA A N 1
ATOM 1953 C CA . ALA A 1 255 ? -54.91772 9.76454 -2.11493 1.000 65.82912 254 ALA A CA 1
ATOM 1954 C C . AL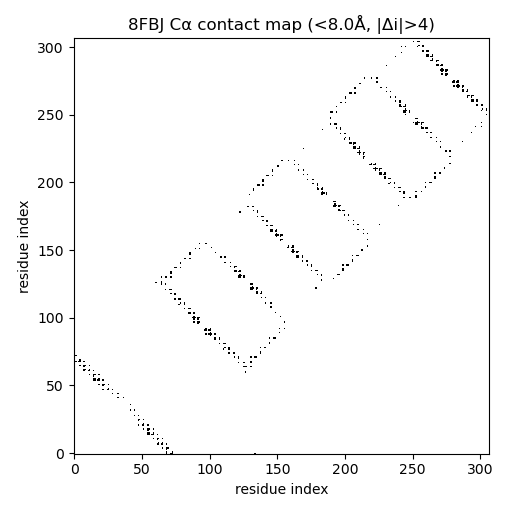A A 1 255 ? -54.87617 9.74847 -0.59162 1.000 79.50337 254 ALA A C 1
ATOM 1955 O O . ALA A 1 255 ? -53.85672 10.10959 0.00646 1.000 90.79599 254 ALA A O 1
ATOM 1957 N N . LYS A 1 256 ? -55.97144 9.32769 0.04841 1.000 88.00283 255 LYS A N 1
ATOM 1958 C CA . LYS A 1 256 ? -56.01188 9.27180 1.50722 1.000 84.02031 255 LYS A CA 1
ATOM 1959 C C . LYS A 1 256 ? -55.02615 8.24482 2.04862 1.000 77.67281 255 LYS A C 1
ATOM 1960 O O . LYS A 1 256 ? -54.37888 8.47338 3.07769 1.000 83.00976 255 LYS A O 1
ATOM 1966 N N . ARG A 1 257 ? -54.90174 7.10544 1.36671 1.000 73.36745 256 ARG A N 1
ATOM 1967 C CA . ARG A 1 257 ? -53.91951 6.10236 1.76150 1.000 89.44451 256 ARG A CA 1
ATOM 1968 C C . ARG A 1 257 ? -52.50130 6.62824 1.58342 1.000 85.68396 256 ARG A C 1
ATOM 1969 O O . ARG A 1 257 ? -51.61156 6.33234 2.39071 1.000 89.36589 256 ARG A O 1
ATOM 1977 N N . ALA A 1 258 ? -52.27259 7.41116 0.52637 1.000 74.16195 257 ALA A N 1
ATOM 1978 C CA . ALA A 1 258 ? -51.00098 8.10813 0.38387 1.000 65.05587 257 ALA A CA 1
ATOM 1979 C C . ALA A 1 258 ? -50.84244 9.18726 1.44439 1.000 69.25070 257 ALA A C 1
ATOM 1980 O O . ALA A 1 258 ? -49.71717 9.49028 1.85585 1.000 74.77000 257 ALA A O 1
ATOM 1982 N N . ALA A 1 259 ? -51.95205 9.77839 1.89337 1.000 69.84664 258 ALA A N 1
ATOM 1983 C CA . ALA A 1 259 ? -51.88460 10.73293 2.99342 1.000 72.89680 258 ALA A CA 1
ATOM 1984 C C . ALA A 1 259 ? -51.51791 10.03796 4.29803 1.000 70.58967 258 ALA A C 1
ATOM 1985 O O . ALA A 1 259 ? -50.73087 10.56892 5.08943 1.000 78.86569 258 ALA A O 1
ATOM 1987 N N . GLU A 1 260 ? -52.07704 8.84894 4.53890 1.000 50.38778 259 GLU A N 1
ATOM 1988 C CA . GLU A 1 260 ? -51.70248 8.08322 5.72335 1.000 61.42612 259 GLU A CA 1
ATOM 1989 C C . GLU A 1 260 ? -50.23134 7.69347 5.67867 1.000 69.85927 259 GLU A C 1
ATOM 1990 O O . GLU A 1 260 ? -49.52114 7.79627 6.68623 1.000 78.24260 259 GLU A O 1
ATOM 1996 N N . LEU A 1 261 ? -49.75627 7.24441 4.51441 1.000 70.39575 260 LEU A N 1
ATOM 1997 C CA . LEU A 1 261 ? -48.35334 6.86660 4.38088 1.000 77.15774 260 LEU A CA 1
ATOM 1998 C C . LEU A 1 261 ? -47.44051 8.07920 4.49876 1.000 68.90333 260 LEU A C 1
ATOM 1999 O O . LEU A 1 261 ? -46.36848 7.99838 5.10991 1.000 72.21850 260 LEU A O 1
ATOM 2004 N N . LEU A 1 262 ? -47.84306 9.20994 3.91439 1.000 60.14780 261 LEU A N 1
ATOM 2005 C CA . LEU A 1 262 ? -47.04954 10.42485 4.05174 1.000 57.49435 261 LEU A CA 1
ATOM 2006 C C . LEU A 1 262 ? -46.96860 10.87312 5.50445 1.000 51.92320 261 LEU A C 1
ATOM 2007 O O . LEU A 1 262 ? -45.95504 11.44527 5.91997 1.000 55.03290 261 LEU A O 1
ATOM 2012 N N . LYS A 1 263 ? -48.01776 10.62118 6.29146 1.000 44.62211 262 LYS A N 1
ATOM 2013 C CA . LYS A 1 263 ? -47.92353 10.84807 7.72946 1.000 55.49373 262 LYS A CA 1
ATOM 2014 C C . LYS A 1 263 ? -46.92407 9.89030 8.36198 1.000 65.21091 262 LYS A C 1
ATOM 2015 O O . LYS A 1 263 ? -46.16556 10.27354 9.26030 1.000 68.74736 262 LYS A O 1
ATOM 2021 N N . ARG A 1 264 ? -46.90822 8.63659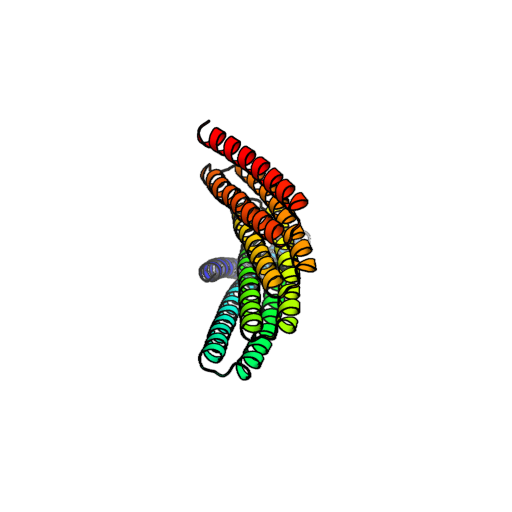 7.90131 1.000 63.65446 263 ARG A N 1
ATOM 2022 C CA . ARG A 1 264 ? -45.95712 7.66469 8.42885 1.000 75.71835 263 ARG A CA 1
ATOM 2023 C C . ARG A 1 264 ? -44.52478 8.06569 8.10437 1.000 65.40960 263 ARG A C 1
ATOM 2024 O O . ARG A 1 264 ? -43.62506 7.90132 8.93543 1.000 71.86182 263 ARG A O 1
ATOM 2032 N N . LEU A 1 265 ? -44.29365 8.59577 6.90023 1.000 54.04926 264 LEU A N 1
ATOM 2033 C CA . LEU A 1 265 ? -42.96655 9.10121 6.56369 1.000 66.22248 264 LEU A CA 1
ATOM 2034 C C . LEU A 1 265 ? -42.55959 10.23165 7.49860 1.000 71.87461 264 LEU A C 1
ATOM 2035 O O . LEU A 1 265 ? -41.38541 10.34996 7.86849 1.000 64.83453 264 LEU A O 1
ATOM 2040 N N . ILE A 1 266 ? -43.51775 11.07362 7.89081 1.000 58.05638 265 ILE A N 1
ATOM 2041 C CA . ILE A 1 266 ? -43.23324 12.12484 8.86299 1.000 68.95280 265 ILE A CA 1
ATOM 2042 C C . ILE A 1 266 ? -42.87682 11.51149 10.20993 1.000 73.60657 265 ILE A C 1
ATOM 2043 O O . ILE A 1 266 ? -41.86377 11.86464 10.82491 1.000 71.81440 265 ILE A O 1
ATOM 2048 N N . GLU A 1 267 ? -43.70787 10.58082 10.68748 1.000 75.03437 266 GLU A N 1
ATOM 2049 C CA . GLU A 1 267 ? -43.45066 9.95429 11.98070 1.000 73.31618 266 GLU A CA 1
ATOM 2050 C C . GLU A 1 267 ? -42.11199 9.22814 11.97889 1.000 71.31268 266 GLU A C 1
ATOM 2051 O O . GLU A 1 267 ? -41.28693 9.42292 12.87867 1.000 84.89028 266 GLU A O 1
ATOM 2057 N N . LEU A 1 268 ? -41.87043 8.39656 10.96163 1.000 69.37895 267 LEU A N 1
ATOM 2058 C CA . LEU A 1 268 ? -40.57097 7.74281 10.84205 1.000 59.38156 267 LEU A CA 1
ATOM 2059 C C . LEU A 1 268 ? -39.43685 8.76123 10.79129 1.000 70.96929 267 LEU A C 1
ATOM 2060 O O . LEU A 1 268 ? -38.35443 8.51306 11.33485 1.000 70.29955 267 LEU A O 1
ATOM 2065 N N . LEU A 1 269 ? -39.67244 9.92055 10.17318 1.000 66.98650 268 LEU A N 1
ATOM 2066 C CA . LEU A 1 269 ? -38.65425 10.96504 10.14756 1.000 57.84618 268 LEU A CA 1
ATOM 2067 C C . LEU A 1 269 ? -38.43516 11.57001 11.53238 1.000 61.17875 268 LEU A C 1
ATOM 2068 O O . LEU A 1 269 ? -37.33946 12.06161 11.82398 1.000 65.02523 268 LEU A O 1
ATOM 2073 N N . LYS A 1 270 ? -39.45135 11.53251 12.40044 1.000 63.35043 269 LYS A N 1
ATOM 2074 C CA . LYS A 1 270 ? -39.27813 12.00797 13.77250 1.000 56.07583 269 LYS A CA 1
ATOM 2075 C C . LYS A 1 270 ? -38.31562 11.11448 14.54784 1.000 65.30002 269 LYS A C 1
ATOM 2076 O O . LYS A 1 270 ? -37.42134 11.60676 15.24660 1.000 71.18668 269 LYS A O 1
ATOM 2082 N N . GLU A 1 271 ? -38.49185 9.79323 14.44374 1.000 72.68096 270 GLU A N 1
ATOM 2083 C CA . GLU A 1 271 ? -37.59249 8.86647 15.12616 1.000 69.80029 270 GLU A CA 1
ATOM 2084 C C . GLU A 1 271 ? -36.16555 8.99503 14.61146 1.000 63.43588 270 GLU A C 1
ATOM 2085 O O . GLU A 1 271 ? -35.20761 8.85298 15.37992 1.000 67.27505 270 GLU A O 1
ATOM 2091 N N . ILE A 1 272 ? -36.00411 9.24995 13.31103 1.000 62.31757 271 ILE A N 1
ATOM 2092 C CA . ILE A 1 272 ? -34.67209 9.46525 12.75188 1.000 60.10807 271 ILE A CA 1
ATOM 2093 C C . ILE A 1 272 ? -34.00669 10.65657 13.42675 1.000 73.95964 271 ILE A C 1
ATOM 2094 O O . ILE A 1 272 ? -32.85017 10.58389 13.85745 1.000 81.53620 271 ILE A O 1
ATOM 2099 N N . ALA A 1 273 ? -34.73883 11.76643 13.54863 1.000 67.22883 272 ALA A N 1
ATOM 2100 C CA . ALA A 1 273 ? -34.20441 12.93060 14.24664 1.000 65.44904 272 ALA A CA 1
ATOM 2101 C C . ALA A 1 273 ? -34.00612 12.64100 15.72897 1.000 72.21897 272 ALA A C 1
ATOM 2102 O O . ALA A 1 273 ? -33.05276 13.13595 16.34127 1.000 81.43968 272 ALA A O 1
ATOM 2104 N N . LYS A 1 274 ? -34.89629 11.84221 16.32333 1.000 63.18823 273 LYS A N 1
ATOM 2105 C CA . LYS A 1 274 ? -34.72109 11.45389 17.71902 1.000 63.09113 273 LYS A CA 1
ATOM 2106 C C . LYS A 1 274 ? -33.49476 10.56729 17.88860 1.000 62.26947 273 LYS A C 1
ATOM 2107 O O . LYS A 1 274 ? -32.73414 10.72449 18.85090 1.000 82.04551 273 LYS A O 1
ATOM 2113 N N . LEU A 1 275 ? -33.28827 9.62855 16.96298 1.000 57.60821 274 LEU A N 1
ATOM 2114 C CA . LEU A 1 275 ? -32.09535 8.79174 17.01484 1.000 61.69296 274 LEU A CA 1
ATOM 2115 C C . LEU A 1 275 ? -30.84648 9.59622 16.67777 1.000 66.53612 274 LEU A C 1
ATOM 2116 O O . LEU A 1 275 ? -29.78626 9.38785 17.27929 1.000 75.72689 274 LEU A O 1
ATOM 2121 N N . LEU A 1 276 ? -30.95179 10.52378 15.72182 1.000 65.67915 275 LEU A N 1
ATOM 2122 C CA . LEU A 1 276 ? -29.82536 11.40314 15.42712 1.000 69.47593 275 LEU A CA 1
ATOM 2123 C C . LEU A 1 276 ? -29.52045 12.32453 16.59996 1.000 78.94260 275 LEU A C 1
ATOM 2124 O O . LEU A 1 276 ? -28.36516 12.71955 16.79542 1.000 76.88332 275 LEU A O 1
ATOM 2129 N N . GLU A 1 277 ? -30.53772 12.67677 17.38909 1.000 78.51511 276 GLU A N 1
ATOM 2130 C CA . GLU A 1 277 ? -30.29580 13.43442 18.61195 1.000 72.44350 276 GLU A CA 1
ATOM 2131 C C . GLU A 1 277 ? -29.49751 12.60971 19.61308 1.000 68.18258 276 GLU A C 1
ATOM 2132 O O . GLU A 1 277 ? -28.54708 13.10819 20.22774 1.000 79.71574 276 GLU A O 1
ATOM 2138 N N . GLU A 1 278 ? -29.87029 11.33967 19.78734 1.000 61.08701 277 GLU A N 1
ATOM 2139 C CA . GLU A 1 278 ? -29.13201 10.46803 20.69403 1.000 71.40142 277 GLU A CA 1
ATOM 2140 C C . GLU A 1 278 ? -27.72126 10.19929 20.18600 1.000 73.92894 277 GLU A C 1
ATOM 2141 O O . GLU A 1 278 ? -26.80478 9.98423 20.98735 1.000 79.82639 277 GLU A O 1
ATOM 2147 N N . GLU A 1 279 ? -27.52568 10.21088 18.86583 1.000 77.30159 278 GLU A N 1
ATOM 2148 C CA . GLU A 1 279 ? -26.18345 10.08757 18.31152 1.000 83.34656 278 GLU A CA 1
ATOM 2149 C C . GLU A 1 279 ? -25.37321 11.36599 18.47453 1.000 90.83806 278 GLU A C 1
ATOM 2150 O O . GLU A 1 279 ? -24.15030 11.33652 18.29944 1.000 114.74815 278 GLU A O 1
ATOM 2156 N N . GLY A 1 280 ? -26.02168 12.48102 18.80700 1.000 95.13655 279 GLY A N 1
ATOM 2157 C CA . GLY A 1 280 ? -25.36458 13.75837 18.94298 1.000 103.86113 279 GLY A CA 1
ATOM 2158 C C . GLY A 1 280 ? -25.44746 14.64196 17.71577 1.000 99.63027 279 GLY A C 1
ATOM 2159 O O . GLY A 1 280 ? -25.19811 15.84858 17.82108 1.000 83.10996 279 GLY A O 1
ATOM 2160 N N . ASN A 1 281 ? -25.79826 14.07641 16.55960 1.000 100.58209 280 ASN A N 1
ATOM 2161 C CA . ASN A 1 281 ? -25.89801 14.83628 15.31267 1.000 103.94062 280 ASN A CA 1
ATOM 2162 C C . ASN A 1 281 ? -27.21386 15.61326 15.29232 1.000 95.32098 280 ASN A C 1
ATOM 2163 O O . ASN A 1 281 ? -28.11934 15.36305 14.49203 1.000 82.00425 280 ASN A O 1
ATOM 2168 N N . GLU A 1 282 ? -27.31075 16.58582 16.20241 1.000 90.42613 281 GLU A N 1
ATOM 2169 C CA . GLU A 1 282 ? -28.50841 17.41501 16.25671 1.000 78.09747 281 GLU A CA 1
ATOM 2170 C C . GLU A 1 282 ? -28.60855 18.32584 15.03943 1.000 96.05152 281 GLU A C 1
ATOM 2171 O O . GLU A 1 282 ? -29.71679 18.68220 14.62546 1.000 105.15876 281 GLU A O 1
ATOM 2177 N N . ASP A 1 283 ? -27.47022 18.69515 14.44549 1.000 97.69007 282 ASP A N 1
ATOM 2178 C CA . ASP A 1 283 ? -27.49028 19.53375 13.25101 1.000 95.09332 282 ASP A CA 1
ATOM 2179 C C . ASP A 1 283 ? -28.17703 18.81860 12.09432 1.000 95.00662 282 ASP A C 1
ATOM 2180 O O . ASP A 1 283 ? -29.07031 19.37573 11.44641 1.000 92.64948 282 ASP A O 1
ATOM 2185 N N . GLU A 1 284 ? -27.77134 17.57639 11.82071 1.000 101.38939 283 GLU A N 1
ATOM 2186 C CA . GLU A 1 284 ? -28.46198 16.77387 10.81944 1.000 97.11761 283 GLU A CA 1
ATOM 2187 C C . GLU A 1 284 ? -29.85308 16.36259 11.27904 1.000 93.67345 283 GLU A C 1
ATOM 2188 O O . GLU A 1 284 ? -30.69714 16.03165 10.43992 1.000 91.63862 283 GLU A O 1
ATOM 2194 N N . ALA A 1 285 ? -30.10937 16.37978 12.58862 1.000 89.46467 284 ALA A N 1
ATOM 2195 C CA . ALA A 1 285 ? -31.43461 16.04283 13.09515 1.000 87.65394 284 ALA A CA 1
ATOM 2196 C C . ALA A 1 285 ? -32.44241 17.15080 12.81496 1.000 94.11668 284 ALA A C 1
ATOM 2197 O O . ALA A 1 285 ? -33.57633 16.87107 12.41007 1.000 82.95494 284 ALA A O 1
ATOM 2199 N N . GLU A 1 286 ? -32.05208 18.41099 13.02644 1.000 95.56807 285 GLU A N 1
ATOM 2200 C CA . GLU A 1 286 ? -32.94271 19.51669 12.69079 1.000 87.07829 285 GLU A CA 1
ATOM 2201 C C . GLU A 1 286 ? -33.19582 19.58314 11.19260 1.000 79.01218 285 GLU A C 1
ATOM 2202 O O . GLU A 1 286 ? -34.30088 19.93276 10.76420 1.000 92.23732 285 GLU A O 1
ATOM 2208 N N . LYS A 1 287 ? -32.19202 19.24087 10.38211 1.000 79.10298 286 LYS A N 1
ATOM 2209 C CA . LYS A 1 287 ? -32.41025 19.13089 8.94425 1.000 79.32738 286 LYS A CA 1
ATOM 2210 C C . LYS A 1 287 ? -33.38102 18.00536 8.61414 1.000 82.56345 286 LYS A C 1
ATOM 2211 O O . LYS A 1 287 ? -34.13073 18.09851 7.63537 1.000 88.07021 286 LYS A O 1
ATOM 2217 N N . VAL A 1 288 ? -33.38343 16.94048 9.41640 1.000 79.82330 287 VAL A N 1
ATOM 2218 C CA . VAL A 1 288 ? -34.36418 15.87575 9.23262 1.000 72.61668 287 VAL A CA 1
ATOM 2219 C C . VAL A 1 288 ? -35.75776 16.36394 9.61167 1.000 67.74555 287 VAL A C 1
ATOM 2220 O O . VAL A 1 288 ? -36.74674 16.05027 8.93668 1.000 72.95556 287 VAL A O 1
ATOM 2224 N N . LYS A 1 289 ? -35.85864 17.15146 10.68624 1.000 68.70817 288 LYS A N 1
ATOM 2225 C CA . LYS A 1 289 ? -37.13377 17.77657 11.02439 1.000 73.15547 288 LYS A CA 1
ATOM 2226 C C . LYS A 1 289 ? -37.57587 18.75547 9.94542 1.000 57.92403 288 LYS A C 1
ATOM 2227 O O . LYS A 1 289 ? -38.77949 18.93960 9.72664 1.000 69.71531 288 LYS A O 1
ATOM 2233 N N . GLU A 1 290 ? -36.61918 19.39903 9.27233 1.000 58.64564 289 GLU A N 1
ATOM 2234 C CA . GLU A 1 290 ? -36.95882 20.31197 8.18681 1.000 61.88614 289 GLU A CA 1
ATOM 2235 C C . GLU A 1 290 ? -37.63640 19.57337 7.04090 1.000 63.66118 289 GLU A C 1
ATOM 2236 O O . GLU A 1 290 ? -38.57337 20.09320 6.42417 1.000 53.78211 289 GLU A O 1
ATOM 2242 N N . ILE A 1 291 ? -37.17506 18.35719 6.74215 1.000 71.83535 290 ILE A N 1
ATOM 2243 C CA . ILE A 1 291 ? -37.83213 17.54134 5.72821 1.000 63.36332 290 ILE A CA 1
ATOM 2244 C C . ILE A 1 291 ? -39.21011 17.10739 6.20548 1.000 50.80257 290 ILE A C 1
ATOM 2245 O O . ILE A 1 291 ? -40.14583 16.99239 5.40430 1.000 56.69801 290 ILE A O 1
ATOM 2250 N N . ALA A 1 292 ? -39.36261 16.86534 7.50972 1.000 49.42913 291 ALA A N 1
ATOM 2251 C CA . ALA A 1 292 ? -40.66638 16.49122 8.04432 1.000 60.16370 291 ALA A CA 1
ATOM 2252 C C . ALA A 1 292 ? -41.68020 17.60911 7.84540 1.000 62.32134 291 ALA A C 1
ATOM 2253 O O . ALA A 1 292 ? -42.84057 17.35172 7.50462 1.000 69.33394 291 ALA A O 1
ATOM 2255 N N . LYS A 1 293 ? -41.25918 18.86039 8.04553 1.000 56.20915 292 LYS A N 1
ATOM 2256 C CA . LYS A 1 293 ? -42.16051 19.98160 7.80709 1.000 55.45280 292 LYS A CA 1
ATOM 2257 C C . LYS A 1 293 ? -42.43234 20.17354 6.32177 1.000 58.44324 292 LYS A C 1
ATOM 2258 O O . LYS A 1 293 ? -43.48025 20.71500 5.95023 1.000 73.28075 292 LYS A O 1
ATOM 2264 N N . ILE A 1 294 ? -41.50505 19.74707 5.46233 1.000 65.22069 293 ILE A N 1
ATOM 2265 C CA . ILE A 1 294 ? -41.77733 19.73009 4.02853 1.000 64.31945 293 ILE A CA 1
ATOM 2266 C C . ILE A 1 294 ? -42.87971 18.72822 3.71797 1.000 50.09981 293 ILE A C 1
ATOM 2267 O O . ILE A 1 294 ? -43.82387 19.02308 2.97504 1.000 56.48232 293 ILE A O 1
ATOM 2272 N N . LEU A 1 295 ? -42.77699 17.52651 4.28788 1.000 51.73466 294 LEU A N 1
ATOM 2273 C CA . LEU A 1 295 ? -43.78759 16.50578 4.03958 1.000 55.05496 294 LEU A CA 1
ATOM 2274 C C . LEU A 1 295 ? -45.12029 16.88540 4.66811 1.000 70.73268 294 LEU A C 1
ATOM 2275 O O . LEU A 1 295 ? -46.17908 16.64273 4.07856 1.000 67.09538 294 LEU A O 1
ATOM 2280 N N . GLU A 1 296 ? -45.08853 17.48489 5.86089 1.000 71.52929 295 GLU A N 1
ATOM 2281 C CA . GLU A 1 296 ? -46.32102 17.94374 6.49279 1.000 55.39824 295 GLU A CA 1
ATOM 2282 C C . GLU A 1 296 ? -47.08619 18.88318 5.56999 1.000 57.32424 295 GLU A C 1
ATOM 2283 O O . GLU A 1 296 ? -48.28632 18.70234 5.34002 1.000 62.33553 295 GLU A O 1
ATOM 2289 N N . GLU A 1 297 ? -46.39382 19.87575 5.00285 1.000 53.95060 296 GLU A N 1
ATOM 2290 C CA . GLU A 1 297 ? -47.02236 20.74769 4.01444 1.000 62.36766 296 GLU A CA 1
ATOM 2291 C C . GLU A 1 297 ? -47.52325 19.95116 2.81476 1.000 63.88975 296 GLU A C 1
ATOM 2292 O O . GLU A 1 297 ? -48.57092 20.27106 2.23983 1.000 62.88591 296 GLU A O 1
ATOM 2298 N N . ALA A 1 298 ? -46.78968 18.90625 2.42420 1.000 50.72513 297 ALA A N 1
ATOM 2299 C CA . ALA A 1 298 ? -47.24083 18.06488 1.32149 1.000 45.36963 297 ALA A CA 1
ATOM 2300 C C . ALA A 1 298 ? -48.49777 17.29144 1.69886 1.000 49.67554 297 ALA A C 1
ATOM 2301 O O . ALA A 1 298 ? -49.39037 17.10351 0.86436 1.000 49.20988 297 ALA A O 1
ATOM 2303 N N . VAL A 1 299 ? -48.58951 16.83679 2.95093 1.000 48.94380 298 VAL A N 1
ATOM 2304 C CA . VAL A 1 299 ? -49.80344 16.16198 3.39945 1.000 58.17667 298 VAL A CA 1
ATOM 2305 C C . VAL A 1 299 ? -50.95175 17.15510 3.51046 1.000 66.83462 298 VAL A C 1
ATOM 2306 O O . VAL A 1 299 ? -52.09080 16.85080 3.13723 1.000 80.53572 298 VAL A O 1
ATOM 2310 N N . ARG A 1 300 ? -50.67186 18.35484 4.02673 1.000 56.35774 299 ARG A N 1
ATOM 2311 C CA . ARG A 1 300 ? -51.72307 19.35293 4.19932 1.000 50.19045 299 ARG A CA 1
ATOM 2312 C C . ARG A 1 300 ? -52.35621 19.71915 2.86275 1.000 54.91976 299 ARG A C 1
ATOM 2313 O O . ARG A 1 300 ? -53.58566 19.77318 2.74071 1.000 59.34770 299 ARG A O 1
ATOM 2321 N N . GLU A 1 301 ? -51.53074 19.97030 1.84187 1.000 70.86043 300 GLU A N 1
ATOM 2322 C CA . GLU A 1 301 ? -52.07128 20.30769 0.52813 1.000 64.41000 300 GLU A CA 1
ATOM 2323 C C . GLU A 1 301 ? -52.85153 19.14853 -0.07876 1.000 60.70887 300 GLU A C 1
ATOM 2324 O O . GLU A 1 301 ? -53.78241 19.37482 -0.86010 1.000 72.07581 300 GLU A O 1
ATOM 2330 N N . LEU A 1 302 ? -52.49435 17.90922 0.26433 1.000 67.86782 301 LEU A N 1
ATOM 2331 C CA . LEU A 1 302 ? -53.26690 16.76682 -0.21150 1.000 75.67550 301 LEU A CA 1
ATOM 2332 C C . LEU A 1 302 ? -54.64557 16.72750 0.43624 1.000 79.80701 301 LEU A C 1
ATOM 2333 O O . LEU A 1 302 ? -55.64521 16.45794 -0.24026 1.000 91.12557 301 LEU A O 1
ATOM 2338 N N . GLU A 1 303 ? -54.72009 17.00498 1.74300 1.000 66.76591 302 GLU A N 1
ATOM 2339 C CA . GLU A 1 303 ? -56.01273 17.04036 2.41972 1.000 62.14260 302 GLU A CA 1
ATOM 2340 C C . GLU A 1 303 ? -56.89080 18.16550 1.88683 1.000 83.48024 302 GLU A C 1
ATOM 2341 O O . GLU A 1 303 ? -58.12138 18.07610 1.95356 1.000 96.60512 302 GLU A O 1
ATOM 2347 N N . GLU A 1 304 ? -56.28227 19.23532 1.36711 1.000 82.68394 303 GLU A N 1
ATOM 2348 C CA . GLU A 1 304 ? -57.06482 20.30571 0.76015 1.000 72.56169 303 GLU A CA 1
ATOM 2349 C C . GLU A 1 304 ? -57.71448 19.83857 -0.53681 1.000 83.17586 303 GLU A C 1
ATOM 2350 O O . GLU A 1 304 ? -58.87753 20.16051 -0.80500 1.000 85.04427 303 GLU A O 1
ATOM 2356 N N . ARG A 1 305 ? -56.98123 19.07462 -1.35159 1.000 75.54751 304 ARG A N 1
ATOM 2357 C CA . ARG A 1 305 ? -57.57731 18.48193 -2.54399 1.000 79.16837 304 ARG A CA 1
ATOM 2358 C C . ARG A 1 305 ? -58.60595 17.41937 -2.18299 1.000 95.24502 304 ARG A C 1
ATOM 2359 O O . ARG A 1 305 ? -59.54101 17.17716 -2.95469 1.000 102.48691 304 ARG A O 1
ATOM 2367 N N . ILE A 1 306 ? -58.44681 16.77460 -1.02350 1.000 90.04859 305 ILE A N 1
ATOM 2368 C CA . ILE A 1 306 ? -59.44588 15.82166 -0.54862 1.000 87.14688 305 ILE A CA 1
ATOM 2369 C C . ILE A 1 306 ? -60.78074 16.51671 -0.32265 1.000 82.48788 305 ILE A C 1
ATOM 2370 O O . ILE A 1 306 ? -61.84616 15.93335 -0.56068 1.000 94.68355 305 ILE A O 1
ATOM 2375 N N . ILE A 1 307 ? -60.74928 17.77372 0.11357 1.000 79.27550 306 ILE A N 1
ATOM 2376 C CA . ILE A 1 307 ? -61.96305 18.52700 0.40173 1.000 77.63760 306 ILE A CA 1
ATOM 2377 C C . ILE A 1 307 ? -62.28023 19.44001 -0.77613 1.000 70.64047 306 ILE A C 1
ATOM 2378 O O . ILE A 1 307 ? -63.44538 19.76834 -1.02714 1.000 67.50862 306 ILE A O 1
ATOM 2383 N N . GLY A 1 308 ? -61.24952 19.84743 -1.51038 1.000 75.78720 307 GLY A N 1
ATOM 2384 C CA . GLY A 1 308 ? -61.43018 20.70300 -2.66951 1.000 69.50594 307 GLY A CA 1
ATOM 2385 C C . GLY A 1 308 ? -61.22869 19.97679 -3.98608 1.000 73.83498 307 GLY A C 1
ATOM 2386 O O . GLY A 1 308 ? -62.03369 20.10641 -4.90971 1.000 60.99596 307 GLY A O 1
#